Protein AF-U3TZE4-F1 (afdb_monomer)

Sequence (209 aa):
MASAVVGFMRTFGMDEPMGCYDDIEQADAFVLWGSNMAEMHPILWSRLTARRLSNDNVKVAVLSTYRHRSFELADNAIVFTPQSDLAILNFIANYIIQNNKVDKSFLQNHVTLRKGMTDIGYGLRPTNPLQAAAKNPDNGESAPISFDEYAKFVAEYTVEKASAMSGVEQNQLIALAELYADPNVKVVSYWTMGFKPAHARRVGEQPVL

Secondary structure (DSSP, 8-state):
-HHHHHHHHHHTSS-S-SS-TTHHHH-SEEEEES--HHHHSHHHHHHHHHHHHH-TT-EEEEEESS--GGGGG-SEEEE--TTTHHHHHHHHHHHHHHTT---HHHHHHH---EEEP-----S--TTSHHHHT-SSTT---EEE--HHHHHHHHHT--HHHHHHHHT--HHHHHHHHHHHH-TT--EEEEESSTTSTT-----S-----

Nearest PDB structures (foldseek):
  2nya-assembly2_F  TM=1.001E+00  e=5.772E-28  Escherichia coli K-12
  3ml1-assembly1_A  TM=9.953E-01  e=5.395E-26  Cupriavidus necator H16
  1ogy-assembly4_G  TM=9.939E-01  e=1.672E-24  Cereibacter sphaeroides
  2jip-assembly1_A  TM=9.298E-01  e=1.772E-13  Desulfovibrio desulfuricans
  2jiq-assembly1_A  TM=9.319E-01  e=3.932E-13  Desulfovibrio desulfuricans

Mean predicted aligned error: 4.69 Å

pLDDT: mean 92.02, std 14.43, range [28.0, 98.75]

Solvent-accessible surface area (backbone atoms only — not comparable to full-atom values): 11992 Å² total; per-residue (Å²): 115,70,60,54,45,53,49,28,42,73,76,69,69,47,67,78,81,94,71,62,79,73,51,49,81,66,42,36,29,40,38,24,48,39,40,56,34,55,81,78,37,44,70,62,34,50,51,43,49,52,41,42,76,74,32,88,80,36,43,32,36,32,36,27,75,63,93,56,75,47,50,80,70,30,78,44,70,44,58,37,41,86,82,24,61,63,39,45,54,35,20,36,54,26,50,25,57,78,68,70,43,64,60,61,68,57,46,72,75,74,55,86,52,65,48,64,63,54,47,31,44,68,88,56,60,71,87,37,69,64,29,60,69,26,84,32,56,80,46,82,56,66,44,80,49,55,70,68,58,50,52,58,61,26,56,71,29,36,63,67,54,26,19,70,62,15,70,37,59,54,68,61,53,49,58,55,32,47,51,76,35,39,92,87,47,42,68,45,78,41,67,52,65,60,78,25,81,88,53,73,78,86,62,76,98,65,84,82,131

Radius of gyration: 17.89 Å; Cα contacts (8 Å, |Δi|>4): 298; chains: 1; bounding box: 38×40×48 Å

Foldseek 3Di:
DVVQQVVCCVFPVDDDDPDDLVLLLVFQEEAEQADPCVPPVVVSVVSNLVNCVVDVSRAYAYEHCDDDPSQVSHPQYHRWDQQLVVLLVLQLVLVLVVVVLDPPVCCVPPDWDKDFDAQQFQPDDCPDPRQVPGPNHPGGDIDTDDPVVSNVLSNVSHLVNSCVRIVTDSVSSVVVSVLVRDPVGGYDYDYDCSPDDVDPHHDDDDDDD

Structure (mmCIF, N/CA/C/O backbone):
data_AF-U3TZE4-F1
#
_entry.id   AF-U3TZE4-F1
#
loop_
_atom_site.group_PDB
_atom_site.id
_atom_site.type_symbol
_atom_site.label_atom_id
_atom_site.label_alt_id
_atom_site.label_comp_id
_atom_site.label_asym_id
_atom_site.label_entity_id
_atom_site.label_seq_id
_atom_site.pdbx_PDB_ins_code
_atom_site.Cartn_x
_atom_site.Cartn_y
_atom_site.Cartn_z
_atom_site.occupancy
_atom_site.B_iso_or_equiv
_atom_site.auth_seq_id
_atom_site.auth_comp_id
_atom_site.auth_asym_id
_atom_site.auth_atom_id
_atom_site.pdbx_PDB_model_num
ATOM 1 N N . MET A 1 1 ? 17.085 -7.052 2.386 1.00 49.59 1 MET A N 1
ATOM 2 C CA . MET A 1 1 ? 16.903 -5.685 2.933 1.00 49.59 1 MET A CA 1
ATOM 3 C C . MET A 1 1 ? 17.166 -4.581 1.911 1.00 49.59 1 MET A C 1
ATOM 5 O O . MET A 1 1 ? 16.403 -3.627 1.922 1.00 49.59 1 MET A O 1
ATOM 9 N N . ALA A 1 2 ? 18.136 -4.737 0.999 1.00 61.09 2 ALA A N 1
ATOM 10 C CA . ALA A 1 2 ? 18.570 -3.710 0.040 1.00 61.09 2 ALA A CA 1
ATOM 11 C C . ALA A 1 2 ? 17.460 -2.921 -0.695 1.00 61.09 2 ALA A C 1
ATOM 13 O O . ALA A 1 2 ? 17.560 -1.706 -0.805 1.00 61.09 2 ALA A O 1
ATOM 14 N N . SER A 1 3 ? 16.372 -3.553 -1.153 1.00 73.19 3 SER A N 1
ATOM 15 C CA . SER A 1 3 ? 15.329 -2.831 -1.906 1.00 73.19 3 SER A CA 1
ATOM 16 C C . SER A 1 3 ? 14.500 -1.853 -1.065 1.00 73.19 3 SER A C 1
ATOM 18 O O . SER A 1 3 ? 14.007 -0.864 -1.597 1.00 73.19 3 SER A O 1
ATOM 20 N N . ALA A 1 4 ? 14.340 -2.107 0.238 1.00 81.25 4 ALA A N 1
ATOM 21 C CA . ALA A 1 4 ? 13.625 -1.185 1.119 1.00 81.25 4 ALA A CA 1
ATOM 22 C C . ALA A 1 4 ? 14.463 0.056 1.421 1.00 81.25 4 ALA A C 1
ATOM 24 O O . ALA A 1 4 ? 13.928 1.156 1.380 1.00 81.25 4 ALA A O 1
ATOM 25 N N . VAL A 1 5 ? 15.772 -0.134 1.613 1.00 85.75 5 VAL A N 1
ATOM 26 C CA . VAL A 1 5 ? 16.746 0.956 1.760 1.00 85.75 5 VAL A CA 1
ATOM 27 C C . VAL A 1 5 ? 16.686 1.883 0.548 1.00 85.75 5 VAL A C 1
ATOM 29 O O . VAL A 1 5 ? 16.567 3.091 0.693 1.00 85.75 5 VAL A O 1
ATOM 32 N N . VAL A 1 6 ? 16.659 1.327 -0.671 1.00 89.75 6 VAL A N 1
ATOM 33 C CA . VAL A 1 6 ? 16.501 2.131 -1.898 1.00 89.75 6 VAL A CA 1
ATOM 34 C C . VAL A 1 6 ? 15.179 2.910 -1.905 1.00 89.75 6 VAL A C 1
ATOM 36 O O . VAL A 1 6 ? 15.155 4.051 -2.359 1.00 89.75 6 VAL A O 1
ATOM 39 N N . GLY A 1 7 ? 14.090 2.331 -1.390 1.00 90.88 7 GLY A N 1
ATOM 40 C CA . GLY A 1 7 ? 12.822 3.042 -1.207 1.00 90.88 7 GLY A CA 1
ATOM 41 C C . GLY A 1 7 ? 12.959 4.248 -0.274 1.00 90.88 7 GLY A C 1
ATOM 42 O O . GLY A 1 7 ? 12.614 5.359 -0.666 1.00 90.88 7 GLY A O 1
ATOM 43 N N . PHE A 1 8 ? 13.540 4.048 0.911 1.00 93.25 8 PHE A N 1
ATOM 44 C CA . PHE A 1 8 ? 13.807 5.115 1.877 1.00 93.25 8 PHE A CA 1
ATOM 45 C C . PHE A 1 8 ? 14.707 6.215 1.302 1.00 93.25 8 PHE A C 1
ATOM 47 O O . PHE A 1 8 ? 14.351 7.391 1.347 1.00 93.25 8 PHE A O 1
ATOM 54 N N . MET A 1 9 ? 15.813 5.848 0.652 1.00 93.62 9 MET A N 1
ATOM 55 C CA . MET A 1 9 ? 16.722 6.814 0.030 1.00 93.62 9 MET A CA 1
ATOM 56 C C . MET A 1 9 ? 16.054 7.625 -1.087 1.00 93.62 9 MET A C 1
ATOM 58 O O . MET A 1 9 ? 16.334 8.812 -1.227 1.00 93.62 9 MET A O 1
ATOM 62 N N . ARG A 1 10 ? 15.155 7.020 -1.875 1.00 93.06 10 ARG A N 1
ATOM 63 C CA . ARG A 1 10 ? 14.431 7.723 -2.949 1.00 93.06 10 ARG A CA 1
ATOM 64 C C . ARG A 1 10 ? 13.356 8.670 -2.423 1.00 93.06 10 ARG A C 1
ATOM 66 O O . ARG A 1 10 ? 13.131 9.703 -3.047 1.00 93.06 10 ARG A O 1
ATOM 73 N N . THR A 1 11 ? 12.672 8.304 -1.341 1.00 94.69 11 THR A N 1
ATOM 74 C CA . THR A 1 11 ? 11.537 9.078 -0.815 1.00 94.69 11 THR A CA 1
ATOM 75 C C . THR A 1 11 ? 11.964 10.112 0.226 1.00 94.69 11 THR A C 1
ATOM 77 O O . THR A 1 11 ? 11.455 11.227 0.204 1.00 94.69 11 THR A O 1
ATOM 80 N N . PHE A 1 12 ? 12.901 9.767 1.110 1.00 95.94 12 PHE A N 1
ATOM 81 C CA . PHE A 1 12 ? 13.275 10.576 2.277 1.00 95.94 12 PHE A CA 1
ATOM 82 C C . PHE A 1 12 ? 14.761 10.952 2.324 1.00 95.94 12 PHE A C 1
ATOM 84 O O . PHE A 1 12 ? 15.141 11.833 3.088 1.00 95.94 12 PHE A O 1
ATOM 91 N N . GLY A 1 13 ? 15.616 10.302 1.527 1.00 95.94 13 GLY A N 1
ATOM 92 C CA . GLY A 1 13 ? 17.063 10.559 1.532 1.00 95.94 13 GLY A CA 1
ATOM 93 C C . GLY A 1 13 ? 17.804 10.030 2.767 1.00 95.94 13 GLY A C 1
ATOM 94 O O . GLY A 1 13 ? 18.999 10.282 2.904 1.00 95.94 13 GLY A O 1
ATOM 95 N N . MET A 1 14 ? 17.120 9.291 3.641 1.00 95.69 14 MET A N 1
ATOM 96 C CA . MET A 1 14 ? 17.660 8.661 4.846 1.00 95.69 14 MET A CA 1
ATOM 97 C C . MET A 1 14 ? 16.976 7.308 5.049 1.00 95.69 14 MET A C 1
ATOM 99 O O . MET A 1 14 ? 15.789 7.191 4.750 1.00 95.69 14 MET A O 1
ATOM 103 N N . ASP A 1 15 ? 17.731 6.302 5.498 1.00 94.06 15 ASP A N 1
ATOM 104 C CA . ASP A 1 15 ? 17.225 4.946 5.747 1.00 94.06 15 ASP A CA 1
ATOM 105 C C . ASP A 1 15 ? 16.455 4.844 7.075 1.00 94.06 15 ASP A C 1
ATOM 107 O O . ASP A 1 15 ? 16.599 5.699 7.946 1.00 94.06 15 ASP A O 1
ATOM 111 N N . GLU A 1 16 ? 15.706 3.748 7.213 1.00 93.38 16 GLU A N 1
ATOM 112 C CA . GLU A 1 16 ? 14.920 3.329 8.381 1.00 93.38 16 GLU A CA 1
ATOM 113 C C . GLU A 1 16 ? 13.573 4.053 8.606 1.00 93.38 16 GLU A C 1
ATOM 115 O O . GLU A 1 16 ? 13.328 5.147 8.091 1.00 93.38 16 GLU A O 1
ATOM 120 N N . PRO A 1 17 ? 12.626 3.414 9.329 1.00 95.75 17 PRO A N 1
ATOM 121 C CA . PRO A 1 17 ? 11.333 4.020 9.639 1.00 95.75 17 PRO A CA 1
ATOM 122 C C . PRO A 1 17 ? 11.461 5.288 10.491 1.00 95.75 17 PRO A C 1
ATOM 124 O O . PRO A 1 17 ? 12.235 5.333 11.440 1.00 95.75 17 PRO A O 1
ATOM 127 N N . MET A 1 18 ? 10.614 6.282 10.211 1.00 96.94 18 MET A N 1
ATOM 128 C CA . MET A 1 18 ? 10.456 7.475 11.054 1.00 96.94 18 MET A CA 1
ATOM 129 C C . MET A 1 18 ? 9.505 7.268 12.248 1.00 96.94 18 MET A C 1
ATOM 131 O O . MET A 1 18 ? 9.492 8.089 13.160 1.00 96.94 18 MET A O 1
ATOM 135 N N . GLY A 1 19 ? 8.682 6.213 12.216 1.00 97.56 19 GLY A N 1
ATOM 136 C CA . GLY A 1 19 ? 7.781 5.820 13.306 1.00 97.56 19 GLY A CA 1
ATOM 137 C C . GLY A 1 19 ? 8.421 4.813 14.263 1.00 97.56 19 GLY A C 1
ATOM 138 O O . GLY A 1 19 ? 9.560 4.383 14.070 1.00 97.56 19 GLY A O 1
ATOM 139 N N . CYS A 1 20 ? 7.680 4.392 15.285 1.00 98.19 20 CYS A N 1
ATOM 140 C CA . CYS A 1 20 ? 8.159 3.415 16.264 1.00 98.19 20 CYS A CA 1
ATOM 141 C C . CYS A 1 20 ? 7.037 2.474 16.722 1.00 98.19 20 CYS A C 1
ATOM 143 O O . CYS A 1 20 ? 5.899 2.542 16.268 1.00 98.19 20 CYS A O 1
ATOM 145 N N . TYR A 1 21 ? 7.345 1.528 17.609 1.00 98.44 21 TYR A N 1
ATOM 146 C CA . TYR A 1 21 ? 6.337 0.551 18.027 1.00 98.44 21 TYR A CA 1
ATOM 147 C C . TYR A 1 21 ? 5.222 1.136 18.898 1.00 98.44 21 TYR A C 1
ATOM 149 O O . TYR A 1 21 ? 4.175 0.506 18.995 1.00 98.44 21 TYR A O 1
ATOM 157 N N . ASP A 1 22 ? 5.407 2.323 19.474 1.00 98.31 22 ASP A N 1
ATOM 158 C CA . ASP A 1 22 ? 4.382 3.023 20.263 1.00 98.31 22 ASP A CA 1
ATOM 159 C C . ASP A 1 22 ? 3.196 3.481 19.396 1.00 98.31 22 ASP A C 1
ATOM 161 O O . ASP A 1 22 ? 2.122 3.802 19.912 1.00 98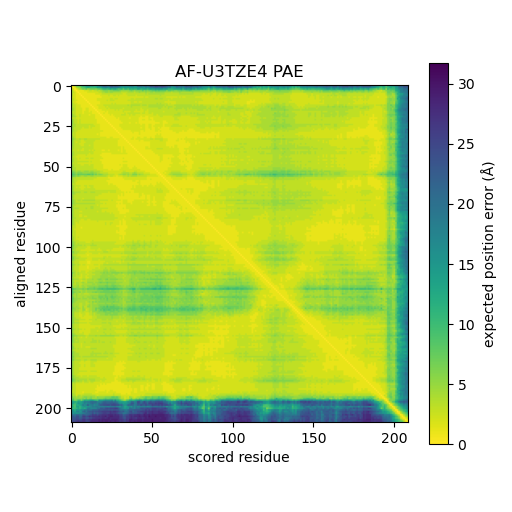.31 22 ASP A O 1
ATOM 165 N N . ASP A 1 23 ? 3.367 3.474 18.070 1.00 98.31 23 ASP A N 1
ATOM 166 C CA . ASP A 1 23 ? 2.290 3.707 17.112 1.00 98.31 23 ASP A CA 1
ATOM 167 C C . ASP A 1 23 ? 1.220 2.602 17.185 1.00 98.31 23 ASP A C 1
ATOM 169 O O . ASP A 1 23 ? 0.054 2.852 16.878 1.00 98.31 23 ASP A O 1
ATOM 173 N N . ILE A 1 24 ? 1.572 1.388 17.642 1.00 98.25 24 ILE A N 1
ATOM 174 C CA . ILE A 1 24 ? 0.630 0.263 17.744 1.00 98.25 24 ILE A CA 1
ATOM 175 C C . ILE A 1 24 ? -0.504 0.590 18.716 1.00 98.25 24 ILE A C 1
ATOM 177 O O . ILE A 1 24 ? -1.667 0.343 18.418 1.00 98.25 24 ILE A O 1
ATOM 181 N N . GLU A 1 25 ? -0.207 1.171 19.873 1.00 97.94 25 GLU A N 1
ATOM 182 C CA . GLU A 1 25 ? -1.234 1.471 20.873 1.00 97.94 25 GLU A CA 1
ATOM 183 C C . GLU A 1 25 ? -2.092 2.692 20.499 1.00 97.94 25 GLU A C 1
ATOM 185 O O . GLU A 1 25 ? -3.166 2.890 21.073 1.00 97.94 25 GLU A O 1
ATOM 190 N N . GLN A 1 26 ? -1.645 3.488 19.524 1.00 97.69 26 GLN A N 1
ATOM 191 C CA . GLN A 1 26 ? -2.275 4.746 19.117 1.00 97.69 26 GLN A CA 1
ATOM 192 C C . GLN A 1 26 ? -3.033 4.664 17.789 1.00 97.69 26 GLN A C 1
ATOM 194 O O . GLN A 1 26 ? -3.795 5.581 17.487 1.00 97.69 26 GLN A O 1
ATOM 199 N N . ALA A 1 27 ? -2.836 3.601 17.008 1.00 98.19 27 ALA A N 1
ATOM 200 C CA . ALA A 1 27 ? -3.468 3.426 15.708 1.00 98.19 27 ALA A CA 1
ATOM 201 C C . ALA A 1 27 ? -4.979 3.165 15.809 1.00 98.19 27 ALA A C 1
ATOM 203 O O . ALA A 1 27 ? -5.464 2.500 16.733 1.00 98.19 27 ALA A O 1
ATOM 204 N N . ASP A 1 28 ? -5.708 3.634 14.801 1.00 98.50 28 ASP A N 1
ATOM 205 C CA . ASP A 1 28 ? -7.132 3.355 14.588 1.00 98.50 28 ASP A CA 1
ATOM 206 C C . ASP A 1 28 ? -7.335 2.350 13.444 1.00 98.50 28 ASP A C 1
ATOM 208 O O . ASP A 1 28 ? -8.351 1.661 13.385 1.00 98.50 28 ASP A O 1
ATOM 212 N N . ALA A 1 29 ? -6.345 2.197 12.562 1.00 98.62 29 ALA A N 1
ATOM 213 C CA . ALA A 1 29 ? -6.353 1.176 11.526 1.00 98.62 29 ALA A CA 1
ATOM 214 C C . ALA A 1 29 ?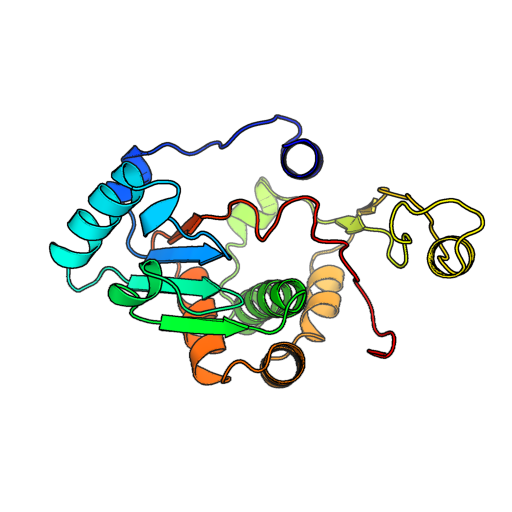 -4.966 0.570 11.292 1.00 98.62 29 ALA A C 1
ATOM 216 O O . ALA A 1 29 ? -3.954 1.272 11.255 1.00 98.62 29 ALA A O 1
ATOM 217 N N . PHE A 1 30 ? -4.937 -0.739 11.058 1.00 98.75 30 PHE A N 1
ATOM 218 C CA . PHE A 1 30 ? -3.748 -1.481 10.656 1.00 98.75 30 PHE A CA 1
ATOM 219 C C . PHE A 1 30 ? -3.933 -2.052 9.258 1.00 98.75 30 PHE A C 1
ATOM 221 O O . PHE A 1 30 ? -4.916 -2.744 9.000 1.00 98.75 30 PHE A O 1
ATOM 228 N N . VAL A 1 31 ? -2.964 -1.818 8.375 1.00 98.75 31 VAL A N 1
ATOM 229 C CA . VAL A 1 31 ? -2.964 -2.367 7.014 1.00 98.75 31 VAL A CA 1
ATOM 230 C C . VAL A 1 31 ? -1.713 -3.211 6.803 1.00 98.75 31 VAL A C 1
ATOM 232 O O . VAL A 1 31 ? -0.600 -2.693 6.707 1.00 98.75 31 VAL A O 1
ATOM 235 N N . LEU A 1 32 ? -1.886 -4.529 6.737 1.00 98.56 32 LEU A N 1
ATOM 236 C CA . LEU A 1 32 ? -0.801 -5.488 6.540 1.00 98.56 32 LEU A CA 1
ATOM 237 C C . LEU A 1 32 ? -0.666 -5.807 5.048 1.00 98.56 32 LEU A C 1
ATOM 239 O O . LEU A 1 32 ? -1.410 -6.620 4.508 1.00 98.56 32 LEU A O 1
ATOM 243 N N . TRP A 1 33 ? 0.325 -5.206 4.395 1.00 97.88 33 TRP A N 1
ATOM 244 C CA . TRP A 1 33 ? 0.696 -5.443 2.999 1.00 97.88 33 TRP A CA 1
ATOM 245 C C . TRP A 1 33 ? 1.624 -6.659 2.867 1.00 97.88 33 TRP A C 1
ATOM 247 O O . TRP A 1 33 ? 2.854 -6.543 2.863 1.00 97.88 33 TRP A O 1
ATOM 257 N N . GLY A 1 34 ? 1.036 -7.857 2.805 1.00 95.19 34 GLY A N 1
ATOM 258 C CA . GLY A 1 34 ? 1.760 -9.125 2.647 1.00 95.19 34 GLY A CA 1
ATOM 259 C C . GLY A 1 34 ? 2.577 -9.544 3.873 1.00 95.19 34 GLY A C 1
ATOM 260 O O . GLY A 1 34 ? 3.468 -10.390 3.770 1.00 95.19 34 GLY A O 1
ATOM 261 N N . SER A 1 35 ? 2.332 -8.930 5.033 1.00 96.44 35 SER A N 1
ATOM 262 C CA . SER A 1 35 ? 3.038 -9.237 6.279 1.00 96.44 35 SER A CA 1
ATOM 263 C C . SER A 1 35 ? 2.299 -10.317 7.063 1.00 96.44 35 SER A C 1
ATOM 265 O O . SER A 1 35 ? 1.246 -10.055 7.634 1.00 96.44 35 SER A O 1
ATOM 267 N N . ASN A 1 36 ? 2.878 -11.513 7.177 1.00 97.69 36 ASN A N 1
ATOM 268 C CA . ASN A 1 36 ? 2.393 -12.533 8.110 1.00 97.69 36 ASN A CA 1
ATOM 269 C C . ASN A 1 36 ? 2.930 -12.262 9.527 1.00 97.69 36 ASN A C 1
ATOM 271 O O . ASN A 1 36 ? 3.830 -12.938 10.023 1.00 97.69 36 ASN A O 1
ATOM 275 N N . MET A 1 37 ? 2.419 -11.207 10.167 1.00 98.19 37 MET A N 1
ATOM 276 C CA . MET A 1 37 ? 2.898 -10.774 11.486 1.00 98.19 37 MET A CA 1
ATOM 277 C C . MET A 1 37 ? 2.661 -11.825 12.573 1.00 98.19 37 MET A C 1
ATOM 279 O O . MET A 1 37 ? 3.480 -11.928 13.482 1.00 98.19 37 MET A O 1
ATOM 283 N N . ALA A 1 38 ? 1.597 -12.625 12.457 1.00 98.12 38 ALA A N 1
ATOM 284 C CA . ALA A 1 38 ? 1.253 -13.645 13.446 1.00 98.12 38 ALA A CA 1
ATOM 285 C C . ALA A 1 38 ? 2.367 -14.684 13.639 1.00 98.12 38 ALA A C 1
ATOM 287 O O . ALA A 1 38 ? 2.571 -15.170 14.749 1.00 98.12 38 ALA A O 1
ATOM 288 N N . GLU A 1 39 ? 3.107 -15.001 12.576 1.00 97.44 39 GLU A N 1
ATOM 289 C CA . GLU A 1 39 ? 4.167 -16.012 12.609 1.00 97.44 39 GLU A CA 1
ATOM 290 C C . GLU A 1 39 ? 5.573 -15.398 12.542 1.00 97.44 39 GLU A C 1
ATOM 292 O O . GLU A 1 39 ? 6.500 -15.940 13.138 1.00 97.44 39 GLU A O 1
ATOM 297 N N . MET A 1 40 ? 5.746 -14.251 11.872 1.00 97.81 40 MET A N 1
ATOM 298 C CA . MET A 1 40 ? 7.072 -13.655 11.641 1.00 97.81 40 MET A CA 1
ATOM 299 C C . MET A 1 40 ? 7.405 -12.485 12.575 1.00 97.81 40 MET A C 1
ATOM 301 O O . MET A 1 40 ? 8.579 -12.163 12.731 1.00 97.81 40 MET A O 1
ATOM 305 N N . HIS A 1 41 ? 6.409 -11.863 13.215 1.00 98.31 41 HIS A N 1
ATOM 306 C CA . HIS A 1 41 ? 6.602 -10.788 14.201 1.00 98.31 41 HIS A CA 1
ATOM 307 C C . HIS A 1 41 ? 5.630 -10.941 15.386 1.00 98.31 41 HIS A C 1
ATOM 309 O O . HIS A 1 41 ? 4.861 -10.019 15.681 1.00 98.31 41 HIS A O 1
ATOM 315 N N . PRO A 1 42 ? 5.640 -12.092 16.085 1.00 98.25 42 PRO A N 1
ATOM 316 C CA . PRO A 1 42 ? 4.561 -12.484 16.993 1.00 98.25 42 PRO A CA 1
ATOM 317 C C . PRO A 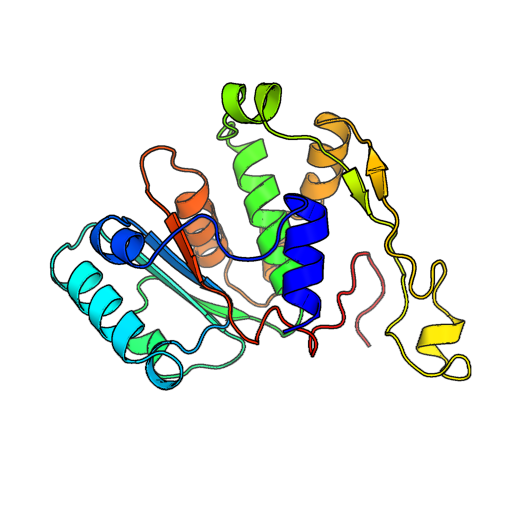1 42 ? 4.337 -11.507 18.155 1.00 98.25 42 PRO A C 1
ATOM 319 O O . PRO A 1 42 ? 3.204 -11.315 18.583 1.00 98.25 42 PRO A O 1
ATOM 322 N N . ILE A 1 43 ? 5.384 -10.836 18.649 1.00 98.50 43 ILE A N 1
ATOM 323 C CA . ILE A 1 43 ? 5.241 -9.854 19.736 1.00 98.50 43 ILE A CA 1
ATOM 324 C C . ILE A 1 43 ? 4.580 -8.557 19.252 1.00 98.50 43 ILE A C 1
ATOM 326 O O . ILE A 1 43 ? 3.737 -8.004 19.956 1.00 98.50 43 ILE A O 1
ATOM 330 N N . LEU A 1 44 ? 4.886 -8.102 18.033 1.00 98.44 44 LEU A N 1
ATOM 331 C CA . LEU A 1 44 ? 4.186 -6.958 17.438 1.00 98.44 44 LEU A CA 1
ATOM 332 C C . LEU A 1 44 ? 2.736 -7.324 17.106 1.00 98.44 44 LEU A C 1
ATOM 334 O O . LEU A 1 44 ? 1.831 -6.536 17.359 1.00 98.44 44 LEU A O 1
ATOM 338 N N . TRP A 1 45 ? 2.504 -8.544 16.612 1.00 98.62 45 TRP A N 1
ATOM 339 C CA . TRP A 1 45 ? 1.155 -9.059 16.388 1.00 98.62 45 TRP A CA 1
ATOM 340 C C . TRP A 1 45 ? 0.339 -9.146 17.678 1.00 98.62 45 TRP A C 1
ATOM 342 O O . TRP A 1 45 ? -0.833 -8.788 17.677 1.00 98.62 45 TRP A O 1
ATOM 352 N N . SER A 1 46 ? 0.951 -9.566 18.788 1.00 98.50 46 SER A N 1
ATOM 353 C CA . SER A 1 46 ? 0.305 -9.599 20.104 1.00 98.50 46 SER A CA 1
ATOM 354 C C . SER A 1 46 ? -0.140 -8.203 20.555 1.00 98.50 46 SER A C 1
ATOM 356 O O . SER A 1 46 ? -1.292 -8.024 20.946 1.00 98.50 46 SER A O 1
ATOM 358 N N . ARG A 1 47 ? 0.722 -7.184 20.408 1.00 98.62 47 ARG A N 1
ATOM 359 C CA . ARG A 1 47 ? 0.374 -5.780 20.710 1.00 98.62 47 ARG A CA 1
ATOM 360 C C . ARG A 1 47 ? -0.757 -5.261 19.819 1.00 98.62 47 ARG A C 1
ATOM 362 O O . ARG A 1 47 ? -1.720 -4.688 20.321 1.00 98.62 47 ARG A O 1
ATOM 369 N N . LEU A 1 48 ? -0.685 -5.530 18.513 1.00 98.38 48 LEU A N 1
ATOM 370 C CA . LEU A 1 48 ? -1.741 -5.184 17.555 1.00 98.38 48 LEU A CA 1
ATOM 371 C C . LEU A 1 48 ? -3.066 -5.864 17.924 1.00 98.38 48 LEU A C 1
ATOM 373 O O . LEU A 1 48 ? -4.110 -5.217 17.946 1.00 98.38 48 LEU A O 1
ATOM 377 N N . THR A 1 49 ? -3.019 -7.149 18.280 1.00 98.50 49 THR A N 1
ATOM 378 C CA . THR A 1 49 ? -4.184 -7.919 18.734 1.00 98.50 49 THR A CA 1
ATOM 379 C C . THR A 1 49 ? -4.787 -7.303 19.992 1.00 98.50 49 THR A C 1
ATOM 381 O O . THR A 1 49 ? -5.996 -7.094 20.045 1.00 98.50 49 THR A O 1
ATOM 384 N N . ALA A 1 50 ? -3.961 -6.933 20.975 1.00 98.44 50 ALA A N 1
ATOM 385 C CA . ALA A 1 50 ? -4.424 -6.256 22.181 1.00 98.44 50 ALA A CA 1
ATOM 386 C C . ALA A 1 50 ? -5.108 -4.918 21.859 1.00 98.44 50 ALA A C 1
ATOM 388 O O . ALA A 1 50 ? -6.195 -4.651 22.374 1.00 98.44 50 ALA A O 1
ATOM 389 N N . ARG A 1 51 ? -4.533 -4.101 20.965 1.00 98.19 51 ARG A N 1
ATOM 390 C CA . ARG A 1 51 ? -5.151 -2.844 20.510 1.00 98.19 51 ARG A CA 1
ATOM 391 C C . ARG A 1 51 ? -6.493 -3.088 19.818 1.00 98.19 51 ARG A C 1
ATOM 393 O O . ARG A 1 51 ? -7.468 -2.423 20.152 1.00 98.19 51 ARG A O 1
ATOM 400 N N . ARG A 1 52 ? -6.560 -4.045 18.888 1.00 98.12 52 ARG A N 1
ATOM 401 C CA . ARG A 1 52 ? -7.787 -4.355 18.141 1.00 98.12 52 ARG A CA 1
ATOM 402 C C . ARG A 1 52 ? -8.894 -4.910 19.039 1.00 98.12 52 ARG A C 1
ATOM 404 O O . ARG A 1 52 ? -10.047 -4.537 18.862 1.00 98.12 52 ARG A O 1
ATOM 411 N N . LEU A 1 53 ? -8.570 -5.795 19.980 1.00 98.00 53 LEU A N 1
ATOM 412 C CA . LEU A 1 53 ? -9.567 -6.437 20.847 1.00 98.00 53 LEU A CA 1
ATOM 413 C C . LEU A 1 53 ? -10.007 -5.566 22.033 1.00 98.00 53 LEU A C 1
ATOM 415 O O . LEU A 1 53 ? -11.047 -5.835 22.622 1.00 98.00 53 LEU A O 1
ATOM 419 N N . SER A 1 54 ? -9.238 -4.533 22.393 1.00 97.19 54 SER A N 1
ATOM 420 C CA . SER A 1 54 ? -9.608 -3.582 23.454 1.00 97.19 54 SER A CA 1
ATOM 421 C C . SER A 1 54 ? -10.411 -2.376 22.956 1.00 97.19 54 SER A C 1
ATOM 423 O O . SER A 1 54 ? -10.883 -1.587 23.774 1.00 97.19 54 SER A O 1
ATOM 425 N N . ASN A 1 55 ? -10.572 -2.214 21.639 1.00 96.50 55 ASN A N 1
ATOM 426 C CA . ASN A 1 55 ? -11.301 -1.099 21.044 1.00 96.50 55 ASN A CA 1
ATOM 427 C C . ASN A 1 55 ? -11.982 -1.511 19.727 1.00 96.50 55 ASN A C 1
ATOM 429 O O . ASN A 1 55 ? -11.318 -1.695 18.707 1.00 96.50 55 ASN A O 1
ATOM 433 N N . ASP A 1 56 ? -13.315 -1.582 19.732 1.00 94.25 56 ASP A N 1
ATOM 434 C CA . ASP A 1 56 ? -14.131 -1.993 18.576 1.00 94.25 56 ASP A CA 1
ATOM 435 C C . ASP A 1 56 ? -14.053 -1.040 17.371 1.00 94.25 56 ASP A C 1
ATOM 437 O O . ASP A 1 56 ? -14.398 -1.420 16.246 1.00 94.25 56 ASP A O 1
ATOM 441 N N . ASN A 1 57 ? -13.577 0.191 17.586 1.00 95.88 57 ASN A N 1
ATOM 442 C CA . ASN A 1 57 ? -13.381 1.171 16.518 1.00 95.88 57 ASN A CA 1
ATOM 443 C C . ASN A 1 57 ? -12.101 0.922 15.711 1.00 95.88 57 ASN A C 1
ATOM 445 O O . ASN A 1 57 ? -11.964 1.462 14.617 1.00 95.88 57 ASN A O 1
ATOM 449 N N . VAL A 1 58 ? -11.172 0.109 16.224 1.00 98.31 58 VAL A N 1
ATOM 450 C CA . VAL A 1 58 ? -9.930 -0.212 15.519 1.00 98.31 58 VAL A CA 1
ATOM 451 C C . VAL A 1 58 ? -10.217 -1.202 14.395 1.00 98.31 58 VAL A C 1
ATOM 453 O O . VAL A 1 58 ? -10.915 -2.192 14.610 1.00 98.31 58 VAL A O 1
ATOM 456 N N . LYS A 1 59 ? -9.657 -0.971 13.204 1.00 98.44 59 LYS A N 1
ATOM 457 C CA . LYS A 1 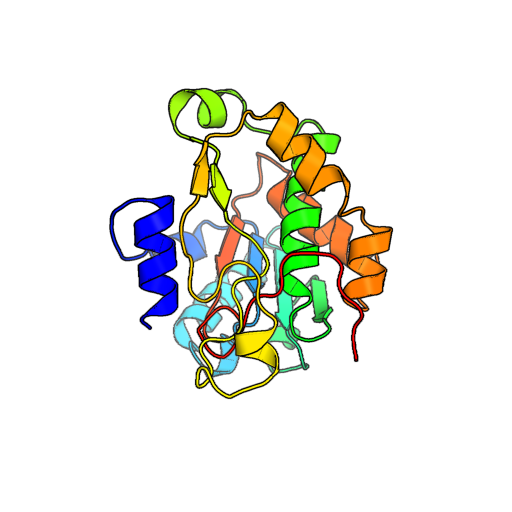59 ? -9.802 -1.868 12.044 1.00 98.44 59 LYS A CA 1
ATOM 458 C C . LYS A 1 59 ? -8.494 -2.544 11.655 1.00 98.44 59 LYS A C 1
ATOM 460 O O . LYS A 1 59 ? -7.430 -1.934 11.699 1.00 98.44 59 LYS A O 1
ATOM 465 N N . VAL A 1 60 ? -8.571 -3.801 11.227 1.00 98.69 60 VAL A N 1
ATOM 466 C CA . VAL A 1 60 ? -7.426 -4.572 10.724 1.00 98.69 60 VAL A CA 1
ATOM 467 C C . VAL A 1 60 ? -7.713 -5.057 9.305 1.00 98.69 60 VAL A C 1
ATOM 469 O O . VAL A 1 60 ? -8.565 -5.915 9.084 1.00 98.69 60 VAL A O 1
ATOM 472 N N . ALA A 1 61 ? -6.975 -4.531 8.331 1.00 98.62 61 ALA A N 1
ATOM 473 C CA . ALA A 1 61 ? -6.963 -5.017 6.958 1.00 98.62 61 ALA A CA 1
ATOM 474 C C . ALA A 1 61 ? -5.714 -5.874 6.717 1.00 98.62 61 ALA A C 1
ATOM 476 O O . ALA A 1 61 ? -4.586 -5.433 6.947 1.00 98.62 61 ALA A O 1
ATOM 477 N N . VAL A 1 62 ? -5.907 -7.102 6.234 1.00 98.69 62 VAL A N 1
ATOM 478 C CA . VAL A 1 62 ? -4.813 -8.032 5.924 1.00 98.69 62 VAL A CA 1
ATOM 479 C C . VAL A 1 62 ? -4.863 -8.377 4.450 1.00 98.69 62 VAL A C 1
ATOM 481 O O . VAL A 1 62 ? -5.817 -8.995 3.984 1.00 98.69 62 VAL A O 1
ATOM 484 N N . LEU A 1 63 ? -3.814 -7.984 3.731 1.00 98.44 63 LEU A N 1
ATOM 485 C CA . LEU A 1 63 ? -3.609 -8.301 2.329 1.00 98.44 63 LEU A CA 1
ATOM 486 C C . LEU A 1 63 ? -2.529 -9.372 2.218 1.00 98.44 63 LEU A C 1
ATOM 488 O O . LEU A 1 63 ? -1.435 -9.215 2.760 1.00 98.44 63 LEU A O 1
ATOM 492 N N . SER A 1 64 ? -2.802 -10.448 1.488 1.00 97.88 64 SER A N 1
ATOM 493 C CA . SER A 1 64 ? -1.807 -11.486 1.206 1.00 97.88 64 SER A CA 1
ATOM 494 C C . SER A 1 64 ? -2.107 -12.216 -0.099 1.00 97.88 64 SER A C 1
ATOM 496 O O . SER A 1 64 ? -3.199 -12.101 -0.642 1.00 97.88 64 SER A O 1
ATOM 498 N N . THR A 1 65 ? -1.158 -12.995 -0.609 1.00 97.00 65 THR A N 1
ATOM 499 C CA . THR A 1 65 ? -1.373 -13.855 -1.788 1.00 97.00 65 THR A CA 1
ATOM 500 C C . THR A 1 65 ? -1.930 -15.234 -1.418 1.00 97.00 65 THR A C 1
ATOM 502 O O . THR A 1 65 ? -2.320 -16.005 -2.289 1.00 97.00 65 THR A O 1
ATOM 505 N N . TYR A 1 66 ? -1.992 -15.554 -0.122 1.00 97.12 66 TYR A N 1
ATOM 506 C CA . TYR A 1 66 ? -2.601 -16.764 0.431 1.00 97.12 66 TYR A CA 1
ATOM 507 C C . TYR A 1 66 ? -3.100 -16.496 1.857 1.00 97.12 66 TYR A C 1
ATOM 509 O O . TYR A 1 66 ? -2.629 -15.581 2.532 1.00 97.12 66 TYR A O 1
ATOM 517 N N . ARG A 1 67 ? -4.050 -17.298 2.348 1.00 98.00 67 ARG A N 1
ATOM 518 C CA . ARG A 1 67 ? -4.5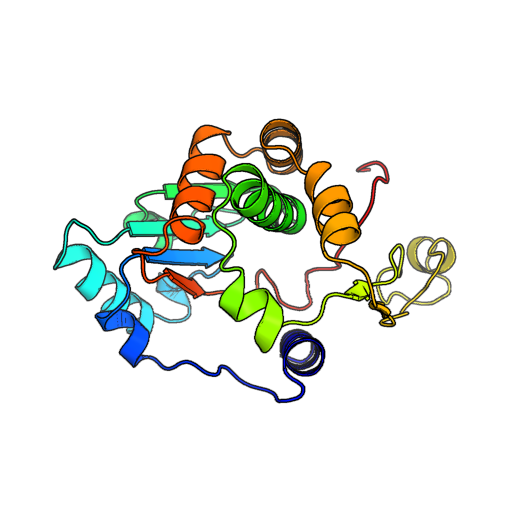36 -17.178 3.732 1.00 98.00 67 ARG A CA 1
ATOM 519 C C . ARG A 1 67 ? -3.526 -17.765 4.723 1.00 98.00 67 ARG A C 1
ATOM 521 O O . ARG A 1 67 ? -3.016 -18.860 4.512 1.00 98.00 67 ARG A O 1
ATOM 528 N N . HIS A 1 68 ? -3.282 -17.051 5.817 1.00 98.31 68 HIS A N 1
ATOM 529 C CA . HIS A 1 68 ? -2.424 -17.455 6.942 1.00 98.31 68 HIS A CA 1
ATOM 530 C C . HIS A 1 68 ? -2.990 -16.911 8.264 1.00 98.31 68 HIS A C 1
ATOM 532 O O . HIS A 1 68 ? -4.011 -16.225 8.258 1.00 98.31 68 HIS A O 1
ATOM 538 N N . ARG A 1 69 ? -2.333 -17.180 9.400 1.00 98.31 69 ARG A N 1
ATOM 539 C CA . ARG A 1 69 ? -2.875 -16.894 10.747 1.00 98.31 69 ARG A CA 1
ATOM 540 C C . ARG A 1 69 ? -3.267 -15.435 10.992 1.00 98.31 69 ARG A C 1
ATOM 542 O O . ARG A 1 69 ? -4.224 -15.178 11.709 1.00 98.31 69 ARG A O 1
ATOM 549 N N . SER A 1 70 ? -2.603 -14.465 10.359 1.00 98.31 70 SER A N 1
ATOM 550 C CA . SER A 1 70 ? -3.007 -13.052 10.482 1.00 98.31 70 SER A CA 1
ATOM 551 C C . SER A 1 70 ? -4.428 -12.765 9.973 1.00 98.31 70 SER A C 1
ATOM 553 O O . SER A 1 70 ? -5.017 -11.777 10.397 1.00 98.31 70 SER A O 1
ATOM 555 N N . PHE A 1 71 ? -5.008 -13.614 9.115 1.00 98.38 71 PHE A N 1
ATOM 556 C CA . PHE A 1 71 ? -6.394 -13.459 8.658 1.00 98.38 71 PHE A CA 1
ATOM 557 C C . PHE A 1 71 ? -7.425 -13.680 9.771 1.00 98.38 71 PHE A C 1
ATOM 559 O O . PHE A 1 71 ? -8.552 -13.222 9.626 1.00 98.38 71 PHE A O 1
ATOM 566 N N . GLU A 1 72 ? -7.064 -14.353 10.868 1.00 97.75 72 GLU A N 1
ATOM 567 C CA . GLU A 1 72 ? -7.991 -14.652 11.970 1.00 97.75 72 GLU A CA 1
ATOM 568 C C . GLU A 1 72 ? -8.459 -13.392 12.719 1.00 97.75 72 GLU A C 1
ATOM 570 O O . GLU A 1 72 ? -9.530 -13.407 13.317 1.00 97.75 72 GLU A O 1
ATOM 575 N N . LEU A 1 73 ? -7.693 -12.296 12.657 1.00 97.94 73 LEU A N 1
ATOM 576 C CA . LEU A 1 73 ? -8.036 -11.005 13.272 1.00 97.94 73 LEU A CA 1
ATOM 577 C C . LEU A 1 73 ? -8.544 -9.967 12.250 1.00 97.94 73 LEU A C 1
ATOM 579 O O . LEU A 1 73 ? -8.895 -8.852 12.623 1.00 97.94 73 LEU A O 1
ATOM 583 N N . ALA A 1 74 ? -8.530 -10.283 10.953 1.00 97.75 74 ALA A N 1
ATOM 584 C CA . ALA A 1 74 ? -8.786 -9.301 9.905 1.00 97.75 74 ALA A CA 1
ATOM 585 C C . ALA A 1 74 ? -10.277 -8.932 9.814 1.00 97.75 74 ALA A C 1
ATOM 587 O O . ALA A 1 74 ? -11.115 -9.790 9.551 1.00 97.75 74 ALA A O 1
ATOM 588 N N .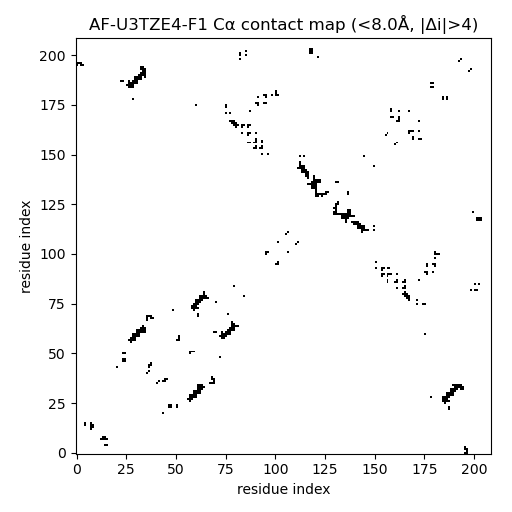 ASP A 1 75 ? -10.591 -7.640 9.930 1.00 98.25 75 ASP A N 1
ATOM 589 C CA . ASP A 1 75 ? -11.903 -7.082 9.582 1.00 98.25 75 ASP A CA 1
ATOM 590 C C . ASP A 1 75 ? -12.095 -7.037 8.056 1.00 98.25 75 ASP A C 1
ATOM 592 O O . ASP A 1 75 ? -13.190 -7.274 7.551 1.00 98.25 75 ASP A O 1
ATOM 596 N N . ASN A 1 76 ? -11.017 -6.757 7.312 1.00 98.06 76 ASN A N 1
ATOM 597 C CA . ASN A 1 76 ? -10.986 -6.815 5.851 1.00 98.06 76 ASN A CA 1
ATOM 598 C C . ASN A 1 76 ? -9.865 -7.758 5.386 1.00 98.06 76 ASN A C 1
ATOM 600 O O . ASN A 1 76 ? -8.685 -7.404 5.382 1.00 98.06 76 ASN A O 1
ATOM 604 N N . ALA A 1 77 ? -10.242 -8.984 5.023 1.00 98.12 77 ALA A N 1
ATOM 605 C CA . ALA A 1 77 ? -9.333 -10.042 4.594 1.00 98.12 77 ALA A CA 1
ATOM 606 C C . ALA A 1 77 ? -9.263 -10.120 3.063 1.00 98.12 77 ALA A C 1
ATOM 608 O O . ALA A 1 77 ? -10.206 -10.576 2.414 1.00 98.12 77 ALA A O 1
ATOM 609 N N . ILE A 1 78 ? -8.125 -9.730 2.492 1.00 98.31 78 ILE A N 1
ATOM 610 C CA . ILE A 1 78 ? -7.916 -9.619 1.048 1.00 98.31 78 ILE A CA 1
ATOM 611 C C . ILE A 1 78 ? -6.881 -10.651 0.601 1.00 98.31 78 ILE A C 1
ATOM 613 O O . ILE A 1 78 ? -5.728 -10.636 1.040 1.00 98.31 78 ILE A O 1
ATOM 617 N N . VAL A 1 79 ? -7.295 -11.533 -0.309 1.00 98.19 79 VAL A N 1
ATOM 618 C CA . VAL A 1 79 ? -6.376 -12.383 -1.071 1.00 98.19 79 VAL A CA 1
ATOM 619 C C . VAL A 1 79 ? -6.237 -11.786 -2.464 1.00 98.19 79 VAL A C 1
ATOM 621 O O . VAL A 1 79 ? -7.241 -11.654 -3.155 1.00 98.19 79 VAL A O 1
ATOM 624 N N . PHE A 1 80 ? -5.024 -11.402 -2.861 1.00 97.50 80 PHE A N 1
ATOM 625 C CA . PHE A 1 80 ? -4.773 -10.732 -4.139 1.00 97.50 80 PHE A CA 1
ATOM 626 C C . PHE A 1 80 ? -3.795 -11.515 -5.022 1.00 97.50 80 PHE A C 1
ATOM 628 O O . PHE A 1 80 ? -2.949 -12.272 -4.540 1.00 97.50 80 PHE A O 1
ATOM 635 N N . THR A 1 81 ? -3.909 -11.314 -6.332 1.00 96.38 81 THR A N 1
ATOM 636 C CA . THR A 1 81 ? -3.025 -11.915 -7.336 1.00 96.38 81 THR A CA 1
ATOM 637 C C . THR A 1 81 ? -1.595 -11.385 -7.170 1.00 96.38 81 THR A C 1
ATOM 639 O O . THR A 1 81 ? -1.409 -10.175 -7.055 1.00 96.38 81 THR A O 1
ATOM 642 N N . PRO A 1 82 ? -0.546 -12.231 -7.164 1.00 95.00 82 PRO A N 1
ATOM 643 C CA . PRO A 1 82 ? 0.831 -11.753 -7.041 1.00 95.00 82 PRO A CA 1
ATOM 644 C C . PRO A 1 82 ? 1.138 -10.597 -8.004 1.00 95.00 82 PRO A C 1
ATOM 646 O O . PRO A 1 82 ? 0.736 -10.637 -9.163 1.00 95.00 82 PRO A O 1
ATOM 649 N N . GLN A 1 83 ? 1.861 -9.580 -7.524 1.00 91.56 83 GLN A N 1
ATOM 650 C CA . GLN A 1 83 ? 2.227 -8.366 -8.273 1.00 91.56 83 GLN A CA 1
ATOM 651 C C . GLN A 1 83 ? 1.099 -7.348 -8.526 1.00 91.56 83 GLN A C 1
ATOM 653 O O . GLN A 1 83 ? 1.372 -6.245 -9.005 1.00 91.56 83 GLN A O 1
ATOM 658 N N . SER A 1 84 ? -0.155 -7.660 -8.185 1.00 95.44 84 SER A N 1
ATOM 659 C CA . SER A 1 84 ? -1.274 -6.726 -8.363 1.00 95.44 84 SER A CA 1
ATOM 660 C C . SER A 1 84 ? -1.378 -5.666 -7.261 1.00 95.44 84 SER A C 1
ATOM 662 O O . SER A 1 84 ? -2.223 -4.776 -7.347 1.00 95.44 84 SER A O 1
ATOM 664 N N . ASP A 1 85 ? -0.551 -5.741 -6.219 1.00 95.50 85 ASP A N 1
ATOM 665 C CA . ASP A 1 85 ? -0.466 -4.739 -5.151 1.00 95.50 85 ASP A CA 1
ATOM 666 C C . ASP A 1 85 ? -0.142 -3.336 -5.691 1.00 95.50 85 ASP A C 1
ATOM 668 O O . ASP A 1 85 ? -0.691 -2.352 -5.202 1.00 95.50 85 ASP A O 1
ATOM 672 N N . LEU A 1 86 ? 0.652 -3.241 -6.762 1.00 94.31 86 LEU A N 1
ATOM 673 C CA . LEU A 1 86 ? 0.922 -1.999 -7.493 1.00 94.31 86 LEU A CA 1
ATOM 674 C C . LEU A 1 86 ? -0.366 -1.336 -7.997 1.00 94.31 86 LEU A C 1
ATOM 676 O O . LEU A 1 86 ? -0.511 -0.117 -7.901 1.00 94.31 86 LEU A O 1
ATOM 680 N N . ALA A 1 87 ? -1.310 -2.130 -8.511 1.00 95.81 87 ALA A N 1
ATOM 681 C CA . ALA A 1 87 ? -2.593 -1.619 -8.980 1.00 95.81 87 ALA A CA 1
ATOM 682 C C . ALA A 1 87 ? -3.464 -1.147 -7.808 1.00 95.81 87 ALA A C 1
ATOM 684 O O . ALA A 1 87 ? -4.082 -0.090 -7.906 1.00 95.81 87 ALA A O 1
ATOM 685 N N . ILE A 1 88 ? -3.460 -1.880 -6.688 1.00 98.00 88 ILE A N 1
ATOM 686 C CA . ILE A 1 88 ? -4.205 -1.505 -5.476 1.00 98.00 88 ILE A CA 1
ATOM 687 C C . ILE A 1 88 ? -3.645 -0.204 -4.879 1.00 98.00 88 ILE A C 1
ATOM 689 O O . ILE A 1 88 ? -4.414 0.699 -4.563 1.00 98.00 88 ILE A O 1
ATOM 693 N N . LEU A 1 89 ? -2.320 -0.061 -4.772 1.00 98.31 89 LEU A N 1
ATOM 694 C CA . LEU A 1 89 ? -1.674 1.159 -4.270 1.00 98.31 89 LEU A CA 1
ATOM 695 C C . LEU A 1 89 ? -2.015 2.386 -5.129 1.00 98.31 89 LEU A C 1
ATOM 697 O O . LEU A 1 89 ? -2.368 3.435 -4.590 1.00 98.31 89 LEU A O 1
ATOM 701 N N . ASN A 1 90 ? -1.947 2.254 -6.459 1.00 98.12 90 ASN A N 1
ATOM 702 C CA . ASN A 1 90 ? -2.321 3.343 -7.365 1.00 98.12 90 ASN A CA 1
ATOM 703 C C . ASN A 1 90 ? -3.820 3.659 -7.295 1.00 98.12 90 ASN A C 1
ATOM 705 O O . ASN A 1 90 ? -4.194 4.828 -7.351 1.00 98.12 90 ASN A O 1
ATOM 709 N N . PHE A 1 91 ? -4.671 2.645 -7.120 1.00 98.44 91 PHE A N 1
ATOM 710 C CA . PHE A 1 91 ? -6.098 2.850 -6.897 1.00 98.44 91 PHE A CA 1
ATOM 711 C C . PHE A 1 91 ? -6.377 3.618 -5.600 1.00 98.44 91 PHE A C 1
ATOM 713 O O . PHE A 1 91 ? -7.166 4.556 -5.628 1.00 98.44 91 PHE A O 1
ATOM 720 N N . ILE A 1 92 ? -5.710 3.299 -4.485 1.00 98.62 92 ILE A N 1
ATOM 721 C CA . ILE A 1 92 ? -5.874 4.048 -3.226 1.00 98.62 92 ILE A CA 1
ATOM 722 C C . ILE A 1 92 ? -5.487 5.521 -3.428 1.00 98.62 92 ILE A C 1
ATOM 724 O O . ILE A 1 92 ? -6.221 6.415 -3.008 1.00 98.62 92 ILE A O 1
ATOM 728 N N . ALA A 1 93 ? -4.379 5.795 -4.126 1.00 98.38 93 ALA A N 1
ATOM 729 C CA . ALA A 1 93 ? -3.978 7.165 -4.451 1.00 98.38 93 ALA A CA 1
ATOM 730 C C . ALA A 1 93 ? -5.022 7.885 -5.325 1.00 98.38 93 ALA A C 1
ATOM 732 O O . ALA A 1 93 ? -5.395 9.021 -5.032 1.00 98.38 93 ALA A O 1
ATOM 733 N N . ASN A 1 94 ? -5.538 7.214 -6.360 1.00 98.38 94 ASN A N 1
ATOM 734 C CA . ASN A 1 94 ? -6.622 7.735 -7.191 1.00 98.38 94 ASN A CA 1
ATOM 735 C C . ASN A 1 94 ? -7.874 8.032 -6.354 1.00 98.38 94 ASN A C 1
ATOM 737 O O . ASN A 1 94 ? -8.440 9.117 -6.452 1.00 98.38 94 ASN A O 1
ATOM 741 N N . TYR A 1 95 ? -8.265 7.113 -5.471 1.00 98.50 95 TYR A N 1
ATOM 742 C CA . TYR A 1 95 ? -9.417 7.261 -4.589 1.00 98.50 95 TYR A CA 1
ATOM 743 C C . TYR A 1 95 ? -9.296 8.498 -3.691 1.00 98.50 95 TYR A C 1
ATOM 745 O O . TYR A 1 95 ? -10.238 9.286 -3.609 1.00 98.50 95 TYR A O 1
ATOM 753 N N . ILE A 1 96 ? -8.135 8.724 -3.069 1.00 98.50 96 ILE A N 1
ATOM 754 C CA . ILE A 1 96 ? -7.887 9.909 -2.229 1.00 98.50 96 ILE A CA 1
ATOM 755 C C . ILE A 1 96 ? -8.065 11.204 -3.039 1.00 98.50 96 ILE A C 1
ATOM 757 O O . ILE A 1 96 ? -8.675 12.161 -2.552 1.00 98.50 96 ILE A O 1
ATOM 761 N N . ILE A 1 97 ? -7.573 11.234 -4.282 1.00 97.94 97 ILE A N 1
ATOM 762 C CA . ILE A 1 97 ? -7.688 12.400 -5.169 1.00 97.94 97 ILE A CA 1
ATOM 763 C C . ILE A 1 97 ? -9.145 12.626 -5.590 1.00 97.94 97 ILE A C 1
ATOM 765 O O . ILE A 1 97 ? -9.656 13.732 -5.417 1.00 97.94 97 ILE A O 1
ATOM 769 N N . GLN A 1 98 ? -9.831 11.592 -6.085 1.00 97.56 98 GLN A N 1
ATOM 770 C CA . GLN A 1 98 ? -11.218 11.689 -6.562 1.00 97.56 98 GLN A CA 1
ATOM 771 C C . GLN A 1 98 ? -12.193 12.110 -5.456 1.00 97.56 98 GLN A C 1
ATOM 773 O O . GLN A 1 98 ? -13.156 12.828 -5.713 1.00 97.56 98 GLN A O 1
ATOM 778 N N . ASN A 1 99 ? -11.919 11.722 -4.209 1.00 97.56 99 ASN A N 1
ATOM 779 C CA . ASN A 1 99 ? -12.759 12.055 -3.059 1.00 97.56 99 ASN A CA 1
ATOM 780 C C . ASN A 1 99 ? -12.361 13.369 -2.361 1.00 97.56 99 ASN A C 1
ATOM 782 O O . ASN A 1 99 ? -12.877 13.669 -1.284 1.00 97.56 99 ASN A O 1
ATOM 786 N N . ASN A 1 100 ? -11.465 14.171 -2.953 1.00 97.12 100 ASN A N 1
ATOM 787 C CA . ASN A 1 100 ? -10.973 15.431 -2.381 1.00 97.12 100 ASN A CA 1
ATOM 788 C C . ASN A 1 100 ? -10.392 15.277 -0.959 1.00 97.12 100 ASN A C 1
ATOM 790 O O . ASN A 1 100 ? -10.530 16.172 -0.125 1.00 97.12 100 ASN A O 1
ATOM 794 N N . LYS A 1 101 ? -9.734 14.146 -0.680 1.00 97.69 101 LYS A N 1
ATOM 795 C CA . LYS A 1 101 ? -9.151 13.810 0.632 1.00 97.69 101 LYS A CA 1
ATOM 796 C C . LYS A 1 101 ? -7.651 14.093 0.734 1.00 97.69 101 LYS A C 1
ATOM 798 O O . LYS A 1 101 ? -7.000 13.696 1.691 1.00 97.69 101 LYS A O 1
ATOM 803 N N . VAL A 1 102 ? -7.093 14.792 -0.248 1.00 97.44 102 VAL A N 1
ATOM 804 C CA . VAL A 1 102 ? -5.690 15.215 -0.238 1.00 97.44 102 VAL A CA 1
ATOM 805 C C . VAL A 1 102 ? -5.486 16.307 0.813 1.00 97.44 102 VAL A C 1
ATOM 807 O O . VAL A 1 102 ? -6.122 17.361 0.737 1.00 97.44 102 VAL A O 1
ATOM 810 N N . ASP A 1 103 ? -4.546 16.105 1.740 1.00 97.56 103 ASP A N 1
ATOM 811 C CA . ASP A 1 103 ? -4.040 17.189 2.585 1.00 97.56 103 ASP A CA 1
ATOM 812 C C . ASP A 1 103 ? -3.195 18.148 1.736 1.00 97.56 103 ASP A C 1
ATOM 814 O O . ASP A 1 103 ? -2.011 17.930 1.464 1.00 97.56 103 ASP A O 1
ATOM 818 N N . LYS A 1 104 ? -3.841 19.224 1.284 1.00 95.94 104 LYS A N 1
ATOM 819 C CA . LYS A 1 104 ? -3.228 20.229 0.411 1.00 95.94 104 LYS A CA 1
ATOM 820 C C . LYS A 1 104 ? -2.090 20.981 1.101 1.00 95.94 104 LYS A C 1
ATOM 822 O O . LYS A 1 104 ? -1.127 21.336 0.429 1.00 95.94 104 LYS A O 1
ATOM 827 N N . SER A 1 105 ? -2.191 21.214 2.413 1.00 97.62 105 SER A N 1
ATOM 828 C CA . SER A 1 105 ? -1.171 21.949 3.167 1.00 97.62 105 SER A CA 1
ATOM 829 C C . SER A 1 105 ? 0.108 21.125 3.268 1.00 97.62 105 SER A C 1
ATOM 831 O O . SER A 1 105 ? 1.194 21.613 2.953 1.00 97.62 105 SER A O 1
ATOM 833 N N . PHE A 1 106 ? -0.022 19.847 3.629 1.00 98.06 106 PHE A N 1
ATOM 834 C CA . PHE A 1 106 ? 1.120 18.944 3.700 1.00 98.06 106 PHE A CA 1
ATOM 835 C C . PHE A 1 106 ? 1.754 18.721 2.321 1.00 98.06 106 PHE A C 1
ATOM 837 O O . PHE A 1 106 ? 2.972 18.831 2.175 1.00 98.06 106 PHE A O 1
ATOM 844 N N . LEU A 1 107 ? 0.931 18.480 1.293 1.00 96.69 107 LEU A N 1
ATOM 845 C CA . LEU A 1 107 ? 1.398 18.299 -0.083 1.00 96.69 107 LEU A CA 1
ATOM 846 C C . LEU A 1 107 ? 2.201 19.513 -0.577 1.00 96.69 107 LEU A C 1
ATOM 848 O O . LEU A 1 107 ? 3.264 19.339 -1.163 1.00 96.69 107 LEU A O 1
ATOM 852 N N . GLN A 1 108 ? 1.717 20.733 -0.326 1.00 97.00 108 GLN A N 1
ATOM 853 C CA . GLN A 1 108 ? 2.373 21.959 -0.785 1.00 97.00 108 GLN A CA 1
ATOM 854 C C . GLN A 1 108 ? 3.697 22.235 -0.058 1.00 97.00 108 GLN A C 1
ATOM 856 O O . GLN A 1 108 ? 4.638 22.731 -0.675 1.00 97.00 108 GLN A O 1
ATOM 861 N N . ASN A 1 109 ? 3.771 21.935 1.241 1.00 98.00 109 ASN A N 1
ATOM 862 C CA . ASN A 1 109 ? 4.902 22.339 2.078 1.00 98.00 109 ASN A CA 1
ATOM 863 C C . ASN A 1 109 ? 5.982 21.258 2.232 1.00 98.00 109 ASN A C 1
ATOM 865 O O . ASN A 1 109 ? 7.124 21.587 2.558 1.00 98.00 109 ASN A O 1
ATOM 869 N N . HIS A 1 110 ? 5.642 19.980 2.036 1.00 98.06 110 HIS A N 1
ATOM 870 C CA . HIS A 1 110 ? 6.498 18.863 2.459 1.00 98.06 110 HIS A CA 1
ATOM 871 C C . HIS A 1 110 ? 6.668 17.751 1.418 1.00 98.06 110 HIS A C 1
ATOM 873 O O . HIS A 1 110 ? 7.393 16.791 1.678 1.00 98.06 110 HIS A O 1
ATOM 879 N N . VAL A 1 111 ? 6.042 17.853 0.241 1.00 97.94 111 VAL A N 1
ATOM 880 C CA . VAL A 1 111 ? 6.067 16.787 -0.769 1.00 97.94 111 VAL A CA 1
ATOM 881 C C . VAL A 1 111 ? 6.519 17.325 -2.124 1.00 97.94 111 VAL A C 1
ATOM 883 O O . VAL A 1 111 ? 6.127 18.401 -2.562 1.00 97.94 111 VAL A O 1
ATOM 886 N N . THR A 1 112 ? 7.330 16.534 -2.825 1.00 96.56 112 THR A N 1
ATOM 887 C CA . THR A 1 112 ? 7.633 16.736 -4.247 1.00 96.56 112 THR A CA 1
ATOM 888 C C . THR A 1 112 ? 7.199 15.505 -5.034 1.00 96.56 112 THR A C 1
ATOM 890 O O . THR A 1 112 ? 7.240 14.386 -4.524 1.00 96.56 112 THR A O 1
ATOM 893 N N . LEU A 1 113 ? 6.758 15.701 -6.278 1.00 97.38 113 LEU A N 1
ATOM 894 C CA . LEU A 1 113 ? 6.248 14.626 -7.126 1.00 97.38 113 LEU A CA 1
ATOM 895 C C . LEU A 1 113 ? 7.221 14.353 -8.268 1.00 97.38 113 LEU A C 1
ATOM 897 O O . LEU A 1 113 ? 7.713 15.269 -8.930 1.00 97.38 113 LEU A O 1
ATOM 901 N N . ARG A 1 114 ? 7.504 13.070 -8.502 1.00 96.69 114 ARG A N 1
ATOM 902 C CA . ARG A 1 114 ? 8.387 12.615 -9.579 1.00 96.69 114 ARG A CA 1
ATOM 903 C C . ARG A 1 114 ? 7.797 11.397 -10.275 1.00 96.69 114 ARG A C 1
ATOM 905 O O . ARG A 1 114 ? 7.224 10.523 -9.629 1.00 96.69 114 ARG A O 1
ATOM 912 N N . LYS A 1 115 ? 7.992 11.309 -11.588 1.00 94.88 115 LYS A N 1
ATOM 913 C CA . LYS A 1 115 ? 7.650 10.149 -12.412 1.00 94.88 115 LYS A CA 1
ATOM 914 C C . LYS A 1 115 ? 8.906 9.338 -12.690 1.00 94.88 115 LYS A C 1
ATOM 916 O O . LYS A 1 115 ? 9.863 9.858 -13.260 1.00 94.88 115 LYS A O 1
ATOM 921 N N . GLY A 1 116 ? 8.914 8.084 -12.248 1.00 93.00 116 GLY A N 1
ATOM 922 C CA . GLY A 1 116 ? 10.000 7.147 -12.533 1.00 93.00 116 GLY A CA 1
ATOM 923 C C . GLY A 1 116 ? 9.962 6.640 -13.973 1.00 93.00 116 GLY A C 1
ATOM 924 O O . GLY A 1 116 ? 8.892 6.582 -14.584 1.00 93.00 116 GLY A O 1
ATOM 925 N N . MET A 1 117 ? 11.124 6.246 -14.494 1.00 91.69 117 MET A N 1
ATOM 926 C CA . MET A 1 117 ? 11.191 5.495 -15.747 1.00 91.69 117 MET A CA 1
ATOM 927 C C . MET A 1 117 ? 10.458 4.153 -15.609 1.00 91.69 117 MET A C 1
ATOM 929 O O . MET A 1 117 ? 10.448 3.531 -14.546 1.00 91.69 117 MET A O 1
ATOM 933 N N . THR A 1 118 ? 9.810 3.728 -16.691 1.00 91.50 118 THR A N 1
ATOM 934 C CA . THR A 1 118 ? 9.079 2.454 -16.775 1.00 91.50 118 THR A CA 1
ATOM 935 C C . THR A 1 118 ? 9.791 1.514 -17.740 1.00 91.50 118 THR A C 1
ATOM 937 O O . THR A 1 118 ? 10.700 1.940 -18.454 1.00 91.50 118 THR A O 1
ATOM 940 N N . ASP A 1 119 ? 9.383 0.244 -17.762 1.00 90.19 119 ASP A N 1
ATOM 941 C CA . ASP A 1 119 ? 9.984 -0.777 -18.629 1.00 90.19 119 ASP A CA 1
ATOM 942 C C . ASP A 1 119 ? 11.499 -0.947 -18.390 1.00 90.19 119 ASP A C 1
ATOM 944 O O . ASP A 1 119 ? 12.335 -0.759 -19.275 1.00 90.19 119 ASP A O 1
ATOM 948 N N . ILE A 1 120 ? 11.839 -1.247 -17.130 1.00 92.00 120 ILE A N 1
ATOM 949 C CA . ILE A 1 120 ? 13.217 -1.263 -16.614 1.00 92.00 120 ILE A CA 1
ATOM 950 C C . ILE A 1 120 ? 13.869 -2.653 -16.597 1.00 92.00 120 ILE A C 1
ATOM 952 O O . ILE A 1 120 ? 14.937 -2.835 -16.017 1.00 92.00 120 ILE A O 1
ATOM 956 N N . GLY A 1 121 ? 13.228 -3.651 -17.201 1.00 89.81 121 GLY A N 1
ATOM 957 C CA . GLY A 1 121 ? 13.695 -5.035 -17.153 1.00 89.81 121 GLY A CA 1
ATOM 958 C C . GLY A 1 121 ? 13.517 -5.687 -15.779 1.00 89.81 121 GLY A C 1
ATOM 959 O O . GLY A 1 121 ? 12.675 -5.281 -14.977 1.00 89.81 121 GLY A O 1
ATOM 960 N N . TYR A 1 122 ? 14.288 -6.749 -15.540 1.00 89.38 122 TYR A N 1
ATOM 961 C CA . TYR A 1 122 ? 14.109 -7.658 -14.398 1.00 89.38 122 TYR A CA 1
ATOM 962 C C . TYR A 1 122 ? 15.417 -7.939 -13.638 1.00 89.38 122 TYR A C 1
ATOM 964 O O . TYR A 1 122 ? 15.455 -8.842 -12.803 1.00 89.38 122 TYR A O 1
ATOM 972 N N . GLY A 1 123 ? 16.498 -7.210 -13.940 1.00 88.00 123 GLY A N 1
ATOM 973 C CA . GLY A 1 123 ? 17.826 -7.458 -13.367 1.00 88.00 123 GLY A CA 1
ATOM 974 C C . GLY A 1 123 ? 18.400 -8.827 -13.753 1.00 88.00 123 GLY A C 1
ATOM 975 O O . GLY A 1 123 ? 19.187 -9.418 -13.011 1.00 88.00 123 GLY A O 1
ATOM 976 N N . LEU A 1 124 ? 17.957 -9.374 -14.889 1.00 91.19 124 LEU A N 1
ATOM 977 C CA . LEU A 1 124 ? 18.446 -10.644 -15.420 1.00 91.19 124 LEU A CA 1
ATOM 978 C C . LEU A 1 124 ? 19.741 -10.421 -16.210 1.00 91.19 124 LEU A C 1
ATOM 980 O O . LEU A 1 124 ? 20.153 -9.295 -16.482 1.00 91.19 124 LEU A O 1
ATOM 984 N N . ARG A 1 125 ? 20.394 -11.515 -16.617 1.00 92.44 125 ARG A N 1
ATOM 985 C CA . ARG A 1 125 ? 21.554 -11.429 -17.517 1.00 92.44 125 ARG A CA 1
ATOM 986 C C . ARG A 1 125 ? 21.173 -10.646 -18.787 1.00 92.44 125 ARG A C 1
ATOM 988 O O . ARG A 1 125 ? 20.081 -10.883 -19.297 1.00 92.44 125 ARG A O 1
ATOM 995 N N . PRO A 1 126 ? 22.069 -9.824 -19.365 1.00 92.19 126 PRO A N 1
ATOM 996 C CA . PRO A 1 126 ? 21.762 -9.046 -20.573 1.00 92.19 126 PRO A CA 1
ATOM 997 C C . PRO A 1 126 ? 21.331 -9.889 -21.781 1.00 92.19 126 PRO A C 1
ATOM 999 O O . PRO A 1 126 ? 20.601 -9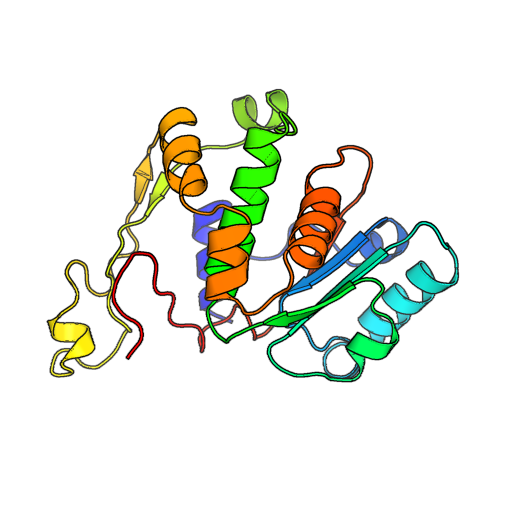.419 -22.642 1.00 92.19 126 PRO A O 1
ATOM 1002 N N . THR A 1 127 ? 21.762 -11.152 -21.842 1.00 94.19 127 THR A N 1
ATOM 1003 C CA . THR A 1 127 ? 21.362 -12.106 -22.887 1.00 94.19 127 THR A CA 1
ATOM 1004 C C . THR A 1 127 ? 19.959 -12.682 -22.689 1.00 94.19 127 THR A C 1
ATOM 1006 O O . THR A 1 127 ? 19.455 -13.373 -23.571 1.00 94.19 127 THR A O 1
ATOM 1009 N N . ASN A 1 128 ? 19.325 -12.452 -21.536 1.00 94.94 128 ASN A N 1
ATOM 1010 C CA . ASN A 1 128 ? 17.965 -12.903 -21.289 1.00 94.94 128 ASN A CA 1
ATOM 1011 C C . ASN A 1 128 ? 16.978 -12.073 -22.135 1.00 94.94 128 ASN A C 1
ATOM 1013 O O . ASN A 1 128 ? 17.059 -10.843 -22.096 1.00 94.94 128 ASN A O 1
ATOM 1017 N N . PRO A 1 129 ? 16.009 -12.704 -22.828 1.00 93.94 129 PRO A N 1
ATOM 1018 C CA . PRO A 1 129 ? 15.052 -11.989 -23.673 1.00 93.94 129 PRO A CA 1
ATOM 1019 C C . PRO A 1 129 ? 14.289 -10.870 -22.956 1.00 93.94 129 PRO A C 1
ATOM 1021 O O . PRO A 1 129 ? 14.055 -9.824 -23.548 1.00 93.94 129 PRO A O 1
ATOM 1024 N N . LEU A 1 130 ? 13.943 -11.051 -21.677 1.00 89.94 130 LEU A N 1
ATOM 1025 C CA . LEU A 1 130 ? 13.207 -10.048 -20.901 1.00 89.94 130 LEU A CA 1
ATOM 1026 C C . LEU A 1 130 ? 14.059 -8.819 -20.572 1.00 89.94 130 LEU A C 1
ATOM 1028 O O . LEU A 1 130 ? 13.530 -7.715 -20.500 1.00 89.94 130 LEU A O 1
ATOM 1032 N N . GLN A 1 131 ? 15.368 -9.001 -20.374 1.00 90.75 131 GLN A N 1
ATOM 1033 C CA . GLN A 1 131 ? 16.284 -7.883 -20.145 1.00 90.75 131 GLN A CA 1
ATOM 1034 C C . GLN A 1 131 ? 16.600 -7.167 -21.460 1.00 90.75 131 GLN A C 1
ATOM 1036 O O . GLN A 1 131 ? 16.628 -5.944 -21.499 1.00 90.75 131 GLN A O 1
ATOM 1041 N N . ALA A 1 132 ? 16.792 -7.925 -22.543 1.00 90.31 132 ALA A N 1
ATOM 1042 C CA . ALA A 1 132 ? 17.062 -7.374 -23.866 1.00 90.31 132 ALA A CA 1
ATOM 1043 C C . ALA A 1 132 ? 15.860 -6.612 -24.457 1.00 90.31 132 ALA A C 1
ATOM 1045 O O . ALA A 1 132 ? 16.050 -5.690 -25.245 1.00 90.31 132 ALA A O 1
ATOM 1046 N N . ALA A 1 133 ? 14.633 -6.991 -24.085 1.00 93.00 133 ALA A N 1
ATOM 1047 C CA . ALA A 1 133 ? 13.408 -6.331 -24.534 1.00 93.00 133 ALA A CA 1
ATOM 1048 C C . ALA A 1 133 ? 13.075 -5.040 -23.765 1.00 93.00 133 ALA A C 1
ATOM 1050 O O . ALA A 1 133 ? 12.235 -4.270 -24.231 1.00 93.00 133 ALA A O 1
ATOM 1051 N N . ALA A 1 134 ? 13.695 -4.804 -22.606 1.00 91.00 134 ALA A N 1
ATOM 1052 C CA . ALA A 1 134 ? 13.413 -3.636 -21.782 1.00 91.00 134 ALA A CA 1
ATOM 1053 C C . ALA A 1 134 ? 13.906 -2.348 -22.452 1.00 91.00 134 ALA A C 1
ATOM 1055 O O . ALA A 1 134 ? 15.047 -2.275 -22.910 1.00 91.00 134 ALA A O 1
ATOM 1056 N N . LYS A 1 135 ? 13.077 -1.299 -22.465 1.00 93.00 135 LYS A N 1
ATOM 1057 C CA . LYS A 1 135 ? 13.472 0.010 -23.014 1.00 93.00 135 LYS A CA 1
ATOM 1058 C C . LYS A 1 135 ? 14.471 0.760 -22.136 1.00 93.00 135 LYS A C 1
ATOM 1060 O O . LYS A 1 135 ? 15.305 1.486 -22.666 1.00 93.00 135 LYS A O 1
ATOM 1065 N N . ASN A 1 136 ? 14.379 0.609 -20.815 1.00 90.88 136 ASN A N 1
ATOM 1066 C CA . ASN A 1 136 ? 15.174 1.363 -19.842 1.00 90.88 136 ASN A CA 1
ATOM 1067 C C . ASN A 1 136 ? 15.837 0.434 -18.803 1.00 90.88 136 ASN A C 1
ATOM 1069 O O . ASN A 1 136 ? 15.633 0.637 -17.603 1.00 90.88 136 ASN A O 1
ATOM 1073 N N . PRO A 1 137 ? 16.587 -0.604 -19.225 1.00 89.44 137 PRO A N 1
ATOM 1074 C CA . PRO A 1 137 ? 17.072 -1.660 -18.338 1.00 89.44 137 PRO A CA 1
ATOM 1075 C C . PRO A 1 137 ? 17.853 -1.087 -17.152 1.00 89.44 137 PRO A C 1
ATOM 1077 O O . PRO A 1 137 ? 18.769 -0.286 -17.330 1.00 89.44 137 PRO A O 1
ATOM 1080 N N . ASP A 1 138 ? 17.459 -1.493 -15.945 1.00 86.69 138 ASP A N 1
ATOM 1081 C CA . ASP A 1 138 ? 18.075 -1.123 -14.667 1.00 86.69 138 ASP A CA 1
ATOM 1082 C C . ASP A 1 138 ? 18.098 0.398 -14.381 1.00 86.69 138 ASP A C 1
ATOM 1084 O O . ASP A 1 138 ? 18.803 0.866 -13.483 1.00 86.69 138 ASP A O 1
ATOM 1088 N N . ASN A 1 139 ? 17.292 1.188 -15.106 1.00 87.81 139 ASN A N 1
ATOM 1089 C CA . ASN A 1 139 ? 17.244 2.637 -14.952 1.00 87.81 139 ASN A CA 1
ATOM 1090 C C . ASN A 1 139 ? 16.298 3.055 -13.811 1.00 87.81 139 ASN A C 1
ATOM 1092 O O . ASN A 1 139 ? 15.073 2.985 -13.914 1.00 87.81 139 ASN A O 1
ATOM 1096 N N . GLY A 1 140 ? 16.886 3.539 -12.716 1.00 85.19 140 GLY A N 1
ATOM 1097 C CA . GLY A 1 140 ? 16.162 4.049 -11.554 1.00 85.19 140 GLY A CA 1
ATOM 1098 C C . GLY A 1 140 ? 15.800 5.538 -11.606 1.00 85.19 140 GLY A C 1
ATOM 1099 O O . GLY A 1 140 ? 15.251 6.035 -10.618 1.00 85.19 140 GLY A O 1
ATOM 1100 N N . GLU A 1 141 ? 16.113 6.259 -12.681 1.00 91.25 141 GLU A N 1
ATOM 1101 C CA . GLU A 1 141 ? 15.917 7.706 -12.782 1.00 91.25 141 GLU A CA 1
ATOM 1102 C C . GLU A 1 141 ? 14.440 8.121 -12.729 1.00 91.25 141 GLU A C 1
ATOM 1104 O O . GLU A 1 141 ? 13.506 7.341 -12.940 1.00 91.25 141 GLU A O 1
ATOM 1109 N N . SER A 1 142 ? 14.222 9.393 -12.396 1.00 94.75 142 SER A N 1
ATOM 1110 C CA . SER A 1 142 ? 12.892 9.993 -12.357 1.00 94.75 142 SER A CA 1
ATOM 1111 C C . SER A 1 142 ? 12.942 11.473 -12.710 1.00 94.75 142 SER A C 1
ATOM 1113 O O . SER A 1 142 ? 13.911 12.167 -12.393 1.00 94.75 142 SER A O 1
ATOM 1115 N N . ALA A 1 143 ? 11.873 11.977 -13.312 1.00 95.69 143 ALA A N 1
ATOM 1116 C CA . ALA A 1 143 ? 11.708 13.389 -13.644 1.00 95.69 143 ALA A CA 1
ATOM 1117 C C . ALA A 1 143 ? 10.665 14.039 -12.719 1.00 95.69 143 ALA A C 1
ATOM 1119 O O . ALA A 1 143 ? 9.707 13.362 -12.344 1.00 95.69 143 ALA A O 1
ATOM 1120 N N . PRO A 1 144 ? 10.823 15.314 -12.323 1.00 97.12 144 PRO A N 1
ATOM 1121 C CA . PRO A 1 144 ? 9.766 16.056 -11.635 1.00 97.12 144 PRO A CA 1
ATOM 1122 C C . PRO A 1 144 ? 8.483 16.107 -12.471 1.00 97.12 144 PRO A C 1
ATOM 1124 O O . PRO A 1 144 ? 8.557 16.217 -13.693 1.00 97.12 144 PRO A O 1
ATOM 1127 N N . ILE A 1 145 ? 7.327 16.040 -11.814 1.00 97.69 145 ILE A N 1
ATOM 1128 C CA . ILE A 1 145 ? 6.009 16.209 -12.442 1.00 97.69 145 ILE A CA 1
ATOM 1129 C C . ILE A 1 145 ? 5.115 17.101 -11.583 1.00 97.69 145 ILE A C 1
ATOM 1131 O O . ILE A 1 145 ? 5.320 17.234 -10.376 1.00 97.69 145 ILE A O 1
ATOM 1135 N N . SER A 1 146 ? 4.103 17.696 -12.204 1.00 97.50 146 SER A N 1
ATOM 1136 C CA . SER A 1 146 ? 3.039 18.416 -11.505 1.00 97.50 146 SER A CA 1
ATOM 1137 C C . SER A 1 146 ? 2.057 17.465 -10.809 1.00 97.50 146 SER A C 1
ATOM 1139 O O . SER A 1 146 ? 1.959 16.276 -11.131 1.00 97.50 146 SER A O 1
ATOM 1141 N N . PHE A 1 147 ? 1.280 18.005 -9.865 1.00 97.12 147 PHE A N 1
ATOM 1142 C CA . PHE A 1 147 ? 0.190 17.261 -9.231 1.00 97.12 147 PHE A CA 1
ATOM 1143 C C . PHE A 1 147 ? -0.875 16.823 -10.242 1.00 97.12 147 PHE A C 1
ATOM 1145 O O . PHE A 1 147 ? -1.339 15.690 -10.171 1.00 97.12 147 PHE A O 1
ATOM 1152 N N . ASP A 1 148 ? -1.200 17.661 -11.228 1.00 96.94 148 ASP A N 1
ATOM 1153 C CA . ASP A 1 148 ? -2.181 17.321 -12.264 1.00 96.94 148 ASP A CA 1
ATOM 1154 C C . ASP A 1 148 ? -1.714 16.152 -13.139 1.00 96.94 148 ASP A C 1
ATOM 1156 O O . ASP A 1 148 ? -2.509 15.291 -13.518 1.00 96.94 148 ASP A O 1
ATOM 1160 N N . GLU A 1 149 ? -0.419 16.084 -13.455 1.00 97.00 149 GLU A N 1
ATOM 1161 C CA . GLU A 1 149 ? 0.163 14.942 -14.165 1.00 97.00 149 GLU A CA 1
ATOM 1162 C C . GLU A 1 149 ? 0.144 13.669 -13.316 1.00 97.00 149 GLU A C 1
ATOM 1164 O O . GLU A 1 149 ? -0.141 12.592 -13.843 1.00 97.00 149 GLU A O 1
ATOM 1169 N N . TYR A 1 150 ? 0.407 13.782 -12.011 1.00 97.25 150 TYR A N 1
ATOM 1170 C CA . TYR A 1 150 ? 0.295 12.655 -11.085 1.00 97.25 150 TYR A CA 1
ATOM 1171 C C . TYR A 1 150 ? -1.151 12.160 -10.979 1.00 97.25 150 TYR A C 1
ATOM 1173 O O . TYR A 1 150 ? -1.398 10.963 -11.119 1.00 97.25 150 TYR A O 1
ATOM 1181 N N . ALA A 1 151 ? -2.110 13.075 -10.820 1.00 97.25 151 ALA A N 1
ATOM 1182 C CA . ALA A 1 151 ? -3.534 12.773 -10.767 1.00 97.25 151 ALA A CA 1
ATOM 1183 C C . ALA A 1 151 ? -4.005 12.070 -12.046 1.00 97.25 151 ALA A C 1
ATOM 1185 O O . ALA A 1 151 ? -4.679 11.047 -11.969 1.00 97.25 151 ALA A O 1
ATOM 1186 N N . LYS A 1 152 ? -3.587 12.555 -13.224 1.00 97.19 152 LYS A N 1
ATOM 1187 C CA . LYS A 1 152 ? -3.867 11.897 -14.512 1.00 97.19 152 LYS A CA 1
ATOM 1188 C C . LYS A 1 152 ? -3.265 10.497 -14.597 1.00 97.19 152 LYS A C 1
ATOM 1190 O O . LYS A 1 152 ? -3.917 9.600 -15.116 1.00 97.19 152 LYS A O 1
ATOM 1195 N N . PHE A 1 153 ? -2.048 10.303 -14.089 1.00 96.25 153 PHE A N 1
ATOM 1196 C CA . PHE A 1 153 ? -1.399 8.993 -14.087 1.00 96.25 153 PHE A CA 1
ATOM 1197 C C . PHE A 1 153 ? -2.158 7.977 -13.225 1.00 96.25 153 PHE A C 1
ATOM 1199 O O . PHE A 1 153 ? -2.413 6.862 -13.672 1.00 96.25 153 PHE A O 1
ATOM 1206 N N . VAL A 1 154 ? -2.542 8.347 -11.998 1.00 97.06 154 VAL A N 1
ATOM 1207 C CA . VAL A 1 154 ? -3.273 7.421 -11.117 1.00 97.06 154 VAL A CA 1
ATOM 1208 C C . VAL A 1 154 ? -4.743 7.264 -11.509 1.00 97.06 154 VAL A C 1
ATOM 1210 O O . VAL A 1 154 ? -5.325 6.228 -11.202 1.00 97.06 154 VAL A O 1
ATOM 1213 N N . ALA A 1 155 ? -5.329 8.214 -12.247 1.00 96.62 155 ALA A N 1
ATOM 1214 C CA . ALA A 1 155 ? -6.710 8.132 -12.734 1.00 96.62 155 ALA A CA 1
ATOM 1215 C C . ALA A 1 155 ? -6.984 6.891 -13.601 1.00 96.62 155 ALA A C 1
ATOM 1217 O O . ALA A 1 155 ? -8.117 6.418 -13.645 1.00 96.62 155 ALA A O 1
ATOM 1218 N N . GLU A 1 156 ? -5.955 6.327 -14.244 1.00 95.75 156 GLU A N 1
ATOM 1219 C CA . GLU A 1 156 ? -6.064 5.071 -14.994 1.00 95.75 156 GLU A CA 1
ATOM 1220 C C . GLU A 1 156 ? -6.395 3.863 -14.104 1.00 95.75 156 GLU A C 1
ATOM 1222 O O . GLU A 1 156 ? -6.932 2.870 -14.592 1.00 95.75 156 GLU A O 1
ATOM 1227 N N . TYR A 1 157 ? -6.076 3.922 -12.810 1.00 96.81 157 TYR A N 1
ATOM 1228 C CA . TYR A 1 157 ? -6.295 2.847 -11.844 1.00 96.81 157 TYR A CA 1
ATOM 1229 C C . TYR A 1 157 ? -7.638 3.053 -11.143 1.00 96.81 157 TYR A C 1
ATOM 1231 O O . TYR A 1 157 ? -7.712 3.473 -9.986 1.00 96.81 157 TYR A O 1
ATOM 1239 N N . THR A 1 158 ? -8.721 2.795 -11.875 1.00 97.88 158 THR A N 1
ATOM 1240 C CA . THR A 1 158 ? -10.080 2.789 -11.320 1.00 97.88 158 THR A CA 1
ATOM 1241 C C . THR A 1 158 ? -10.305 1.569 -10.422 1.00 97.88 158 THR A C 1
ATOM 1243 O O . THR A 1 158 ? -9.509 0.622 -10.432 1.00 97.88 158 THR A O 1
ATOM 1246 N N . VAL A 1 159 ? -11.399 1.564 -9.653 1.00 97.81 159 VAL A N 1
ATOM 1247 C CA . VAL A 1 159 ? -11.751 0.414 -8.803 1.00 97.81 159 VAL A CA 1
ATOM 1248 C C . VAL A 1 159 ? -11.982 -0.846 -9.640 1.00 97.81 159 VAL A C 1
ATOM 1250 O O . VAL A 1 159 ? -11.563 -1.930 -9.244 1.00 97.81 159 VAL A O 1
ATOM 1253 N N . GLU A 1 160 ? -12.557 -0.709 -10.836 1.00 98.00 160 GLU A N 1
ATOM 1254 C CA . GLU A 1 160 ? -12.801 -1.813 -11.764 1.00 98.00 160 GLU A CA 1
ATOM 1255 C C . GLU A 1 160 ? -11.485 -2.376 -12.302 1.00 98.00 160 GLU A C 1
ATOM 1257 O O . GLU A 1 160 ? -11.296 -3.591 -12.294 1.00 98.00 160 GLU A O 1
ATOM 1262 N N . LYS A 1 161 ? -10.543 -1.511 -12.717 1.00 96.88 161 LYS A N 1
ATOM 1263 C CA . LYS A 1 161 ? -9.221 -1.952 -13.196 1.00 96.88 161 LYS A CA 1
ATOM 1264 C C . LYS A 1 161 ? -8.437 -2.633 -12.076 1.00 96.88 161 LYS A C 1
ATOM 1266 O O . LYS A 1 161 ? -7.879 -3.707 -12.289 1.00 96.88 161 LYS A O 1
ATOM 1271 N N . ALA A 1 162 ? -8.418 -2.045 -10.880 1.00 97.19 162 ALA A N 1
ATOM 1272 C CA . ALA A 1 162 ? -7.732 -2.624 -9.730 1.00 97.19 162 ALA A CA 1
ATOM 1273 C C . ALA A 1 162 ? -8.349 -3.964 -9.313 1.00 97.19 162 ALA A C 1
ATOM 1275 O O . ALA A 1 162 ? -7.611 -4.918 -9.069 1.00 97.19 162 ALA A O 1
ATOM 1276 N N . SER A 1 163 ? -9.680 -4.070 -9.300 1.00 97.94 163 SER A N 1
ATOM 1277 C CA . SER A 1 163 ? -10.403 -5.314 -9.024 1.00 97.94 163 SER A CA 1
ATOM 1278 C C . SER A 1 163 ? -10.089 -6.387 -10.066 1.00 97.94 163 SER A C 1
ATOM 1280 O O . SER A 1 163 ? -9.658 -7.478 -9.702 1.00 97.94 163 SER A O 1
ATOM 1282 N N . ALA A 1 164 ? -10.166 -6.054 -11.358 1.00 97.75 164 ALA A N 1
ATOM 1283 C CA . ALA A 1 164 ? -9.865 -6.986 -12.442 1.00 97.75 164 ALA A CA 1
ATOM 1284 C C . ALA A 1 164 ? -8.409 -7.483 -12.418 1.00 97.75 164 ALA A C 1
ATOM 1286 O O . ALA A 1 164 ? -8.160 -8.665 -12.637 1.00 97.75 164 ALA A O 1
ATOM 1287 N N . MET A 1 165 ? -7.442 -6.604 -12.130 1.00 96.31 165 MET A N 1
ATOM 1288 C CA . MET A 1 165 ? -6.022 -6.976 -12.068 1.00 96.31 165 MET A CA 1
ATOM 1289 C C . MET A 1 165 ? -5.665 -7.783 -10.817 1.00 96.31 165 MET A C 1
ATOM 1291 O O . MET A 1 165 ? -4.747 -8.599 -10.857 1.00 96.31 165 MET A O 1
ATOM 1295 N N . SER A 1 166 ? -6.335 -7.520 -9.694 1.00 96.44 166 SER A N 1
ATOM 1296 C CA . SER A 1 166 ? -6.006 -8.148 -8.412 1.00 96.44 166 SER A CA 1
ATOM 1297 C C . SER A 1 166 ? -6.828 -9.387 -8.090 1.00 96.44 166 SER A C 1
ATOM 1299 O O . SER A 1 166 ? -6.372 -10.219 -7.306 1.00 96.44 166 SER A O 1
ATOM 1301 N N . GLY A 1 167 ? -8.004 -9.533 -8.700 1.00 96.81 167 GLY A N 1
ATOM 1302 C CA . GLY A 1 167 ? -8.999 -10.533 -8.316 1.00 96.81 167 GLY A CA 1
ATOM 1303 C C . GLY A 1 167 ? -9.695 -10.214 -6.988 1.00 96.81 167 GLY A C 1
ATOM 1304 O O . GLY A 1 167 ? -10.318 -11.098 -6.410 1.00 96.81 167 GLY A O 1
ATOM 1305 N N . VAL A 1 168 ? -9.564 -8.984 -6.479 1.00 97.25 168 VAL A N 1
ATOM 1306 C CA . VAL A 1 168 ? -10.171 -8.539 -5.217 1.00 97.25 168 VAL A CA 1
ATOM 1307 C C . VAL A 1 168 ? -11.505 -7.861 -5.500 1.00 97.25 168 VAL A C 1
ATOM 1309 O O . VAL A 1 168 ? -11.619 -7.063 -6.432 1.00 97.25 168 VAL A O 1
ATOM 1312 N N . GLU A 1 169 ? -12.506 -8.140 -4.673 1.00 97.88 169 GLU A N 1
ATOM 1313 C CA . GLU A 1 169 ? -13.824 -7.515 -4.769 1.00 97.88 169 GLU A CA 1
ATOM 1314 C C . GLU A 1 169 ? -13.748 -5.991 -4.579 1.00 97.88 169 GLU A C 1
ATOM 1316 O O . GLU A 1 169 ? -13.022 -5.472 -3.723 1.00 97.88 169 GLU A O 1
ATOM 1321 N N . GLN A 1 170 ? -14.532 -5.251 -5.366 1.00 98.12 170 GLN A N 1
ATOM 1322 C CA . GLN A 1 170 ? -14.485 -3.783 -5.387 1.00 98.12 170 GLN A CA 1
ATOM 1323 C C . GLN A 1 170 ? -14.806 -3.161 -4.023 1.00 98.12 170 GLN A C 1
ATOM 1325 O O . GLN A 1 170 ? -14.166 -2.196 -3.613 1.00 98.12 170 GLN A O 1
ATOM 1330 N N . ASN A 1 171 ? -15.764 -3.733 -3.290 1.00 97.94 171 ASN A N 1
ATOM 1331 C CA . ASN A 1 171 ? -16.135 -3.264 -1.955 1.00 97.94 171 ASN A CA 1
ATOM 1332 C C . ASN A 1 171 ? -14.976 -3.386 -0.952 1.00 97.94 171 ASN A C 1
ATOM 1334 O O . ASN A 1 171 ? -14.790 -2.495 -0.128 1.00 97.94 171 ASN A O 1
ATOM 1338 N N . GLN A 1 172 ? -14.165 -4.445 -1.040 1.00 97.94 172 GLN A N 1
ATOM 1339 C CA . GLN A 1 172 ? -12.996 -4.624 -0.182 1.00 97.94 172 GLN A CA 1
ATOM 1340 C C . GLN A 1 172 ? -11.898 -3.612 -0.510 1.00 97.94 172 GLN A C 1
ATOM 1342 O O . GLN A 1 172 ? -11.239 -3.115 0.405 1.00 97.94 172 GLN A O 1
ATOM 1347 N N . LEU A 1 173 ? -11.719 -3.294 -1.797 1.00 98.25 173 LEU A N 1
ATOM 1348 C CA . LEU A 1 173 ? -10.787 -2.262 -2.250 1.00 98.25 173 LEU A CA 1
ATOM 1349 C C . LEU A 1 173 ? -11.220 -0.872 -1.773 1.00 98.25 173 LEU A C 1
ATOM 1351 O O . LEU A 1 173 ? -10.395 -0.132 -1.243 1.00 98.25 173 LEU A O 1
ATOM 1355 N N . ILE A 1 174 ? -12.503 -0.531 -1.910 1.00 98.31 174 ILE A N 1
ATOM 1356 C CA . ILE A 1 174 ? -13.051 0.750 -1.442 1.00 98.31 174 ILE A CA 1
ATOM 1357 C C . ILE A 1 174 ? -12.902 0.868 0.076 1.00 98.31 174 ILE A C 1
ATOM 1359 O O . ILE A 1 174 ? -12.340 1.853 0.543 1.00 98.31 174 ILE A O 1
ATOM 1363 N N . ALA A 1 175 ? -13.289 -0.162 0.837 1.00 98.19 175 ALA A N 1
ATOM 1364 C CA . ALA A 1 175 ? -13.142 -0.166 2.293 1.00 98.19 175 ALA A CA 1
ATOM 1365 C C . ALA A 1 175 ? -11.677 0.010 2.731 1.00 98.19 175 ALA A C 1
ATOM 1367 O O . ALA A 1 175 ? -11.396 0.679 3.720 1.00 98.19 175 ALA A O 1
ATOM 1368 N N . LEU A 1 176 ? -10.725 -0.566 1.989 1.00 98.38 176 LEU A N 1
ATOM 1369 C CA . LEU A 1 176 ? -9.299 -0.348 2.228 1.00 98.38 176 LEU A CA 1
ATOM 1370 C C . LEU A 1 176 ? -8.876 1.099 1.930 1.00 98.38 176 LEU A C 1
ATOM 1372 O O . LEU A 1 176 ? -8.125 1.686 2.706 1.00 98.38 176 LEU A O 1
ATOM 1376 N N . ALA A 1 177 ? -9.333 1.670 0.815 1.00 98.31 177 ALA A N 1
ATOM 1377 C CA . ALA A 1 177 ? -8.996 3.034 0.421 1.00 98.31 177 ALA A CA 1
ATOM 1378 C C . ALA A 1 177 ? -9.598 4.086 1.368 1.00 98.31 177 ALA A C 1
ATOM 1380 O O . ALA A 1 177 ? -8.946 5.087 1.657 1.00 98.31 177 ALA A O 1
ATOM 1381 N N . GLU A 1 178 ? -10.795 3.840 1.903 1.00 98.00 178 GLU A N 1
ATOM 1382 C CA . GLU A 1 178 ? -11.448 4.698 2.897 1.00 98.00 178 GLU A CA 1
ATOM 1383 C C . GLU A 1 178 ? -10.619 4.855 4.174 1.00 98.00 178 GLU A C 1
ATOM 1385 O O . GLU A 1 178 ? -10.518 5.973 4.676 1.00 98.00 178 GLU A O 1
ATOM 1390 N N . LEU A 1 179 ? -9.953 3.789 4.644 1.00 98.00 179 LEU A N 1
ATOM 1391 C CA . LEU A 1 179 ? -9.064 3.869 5.812 1.00 98.00 179 LEU A CA 1
ATOM 1392 C C . LEU A 1 179 ? -7.954 4.908 5.613 1.00 98.00 179 LEU A C 1
ATOM 1394 O O . LEU A 1 179 ? -7.634 5.635 6.544 1.00 98.00 179 LEU A O 1
ATOM 1398 N N . TYR A 1 180 ? -7.384 4.996 4.407 1.00 98.38 180 TYR A N 1
ATOM 1399 C CA . TYR A 1 180 ? -6.352 5.986 4.077 1.00 98.38 180 TYR A CA 1
ATOM 1400 C C . TYR A 1 180 ? -6.913 7.382 3.784 1.00 98.38 180 TYR A C 1
ATOM 1402 O O . TYR A 1 180 ? -6.184 8.367 3.885 1.00 98.38 180 TYR A O 1
ATOM 1410 N N . ALA A 1 181 ? -8.172 7.471 3.359 1.00 97.81 181 ALA A N 1
ATOM 1411 C CA . ALA A 1 181 ? -8.783 8.711 2.900 1.00 97.81 181 ALA A CA 1
ATOM 1412 C C . ALA A 1 181 ? -9.473 9.502 4.028 1.00 97.81 181 ALA A C 1
ATOM 1414 O O . ALA A 1 181 ? -9.756 10.690 3.857 1.00 97.81 181 ALA A O 1
ATOM 1415 N N . ASP A 1 182 ? -9.777 8.878 5.168 1.00 97.19 182 ASP A N 1
ATOM 1416 C CA . ASP A 1 182 ? -10.349 9.572 6.324 1.00 97.19 182 ASP A CA 1
ATOM 1417 C C . ASP A 1 182 ? -9.254 10.289 7.145 1.00 97.19 182 ASP A C 1
ATOM 1419 O O . ASP A 1 182 ? -8.411 9.625 7.750 1.00 97.19 182 ASP A O 1
ATOM 1423 N N . PRO A 1 183 ? -9.266 11.636 7.233 1.00 95.94 183 PRO A N 1
ATOM 1424 C CA . PRO A 1 183 ? -8.263 12.387 7.991 1.00 95.94 183 PRO A CA 1
ATOM 1425 C C . PRO A 1 183 ? -8.313 12.149 9.509 1.00 95.94 183 PRO A C 1
ATOM 1427 O O . PRO A 1 183 ? -7.393 12.560 10.213 1.00 95.94 183 PRO A O 1
ATOM 1430 N N . ASN A 1 184 ? -9.374 11.525 10.031 1.00 97.06 184 ASN A N 1
ATOM 1431 C CA . ASN A 1 184 ? -9.514 11.243 11.461 1.00 97.06 184 ASN A CA 1
ATOM 1432 C C . ASN A 1 184 ? -8.991 9.857 11.858 1.00 97.06 184 ASN A C 1
ATOM 1434 O O . ASN A 1 184 ? -8.948 9.554 13.048 1.00 97.06 184 ASN A O 1
ATOM 1438 N N . VAL A 1 185 ? -8.615 9.015 10.891 1.00 97.81 185 VAL A N 1
ATOM 1439 C CA . VAL A 1 185 ? -8.148 7.649 11.142 1.00 97.81 185 VAL A CA 1
ATOM 1440 C C . VAL A 1 185 ? -6.624 7.624 11.156 1.00 97.81 185 VAL A C 1
ATOM 1442 O O . VAL A 1 185 ? -5.968 7.904 10.153 1.00 97.81 185 VAL A O 1
ATOM 1445 N N . LYS A 1 186 ? -6.027 7.236 12.287 1.00 98.44 186 LYS A N 1
ATOM 1446 C CA . LYS A 1 186 ? -4.578 7.002 12.367 1.00 98.44 186 LYS A CA 1
ATOM 1447 C C . LYS A 1 186 ? -4.233 5.634 11.784 1.00 98.44 186 LYS A C 1
ATOM 1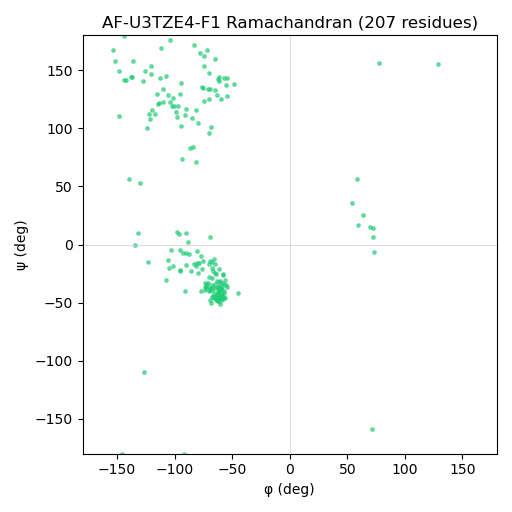449 O O . LYS A 1 186 ? -4.465 4.605 12.423 1.00 98.44 186 LYS A O 1
ATOM 1454 N N . VAL A 1 187 ? -3.670 5.621 10.578 1.00 98.56 187 VAL A N 1
ATOM 1455 C CA . VAL A 1 187 ? -3.319 4.387 9.859 1.00 98.56 187 VAL A CA 1
ATOM 1456 C C . VAL A 1 187 ? -1.857 4.008 10.080 1.00 98.56 187 VAL A C 1
ATOM 1458 O O . VAL A 1 187 ? -0.956 4.797 9.806 1.00 98.56 187 VAL A O 1
ATOM 1461 N N . VAL A 1 188 ? -1.611 2.754 10.462 1.00 98.44 188 VAL A N 1
ATOM 1462 C CA . VAL A 1 188 ? -0.277 2.139 10.447 1.00 98.44 188 VAL A CA 1
ATOM 1463 C C . VAL A 1 188 ? -0.217 1.080 9.348 1.00 98.44 188 VAL A C 1
ATOM 1465 O O . VAL A 1 188 ? -1.004 0.133 9.321 1.00 98.44 188 VAL A O 1
ATOM 1468 N N . SER A 1 189 ? 0.734 1.235 8.425 1.00 98.38 189 SER A N 1
ATOM 1469 C CA . SER A 1 189 ? 0.942 0.307 7.306 1.00 98.38 189 SER A CA 1
ATOM 1470 C C . SER A 1 189 ? 2.162 -0.577 7.552 1.00 98.38 189 SER A C 1
ATOM 1472 O O . SER A 1 189 ? 3.272 -0.072 7.696 1.00 98.38 189 SER A O 1
ATOM 1474 N N . TYR A 1 190 ? 1.978 -1.897 7.539 1.00 98.00 190 TYR A N 1
ATOM 1475 C CA . TYR A 1 190 ? 3.046 -2.877 7.733 1.00 98.00 190 TYR A CA 1
ATOM 1476 C C . TYR A 1 190 ? 3.310 -3.693 6.473 1.00 98.00 190 TYR A C 1
ATOM 1478 O O . TYR A 1 190 ? 2.457 -4.446 6.010 1.00 98.00 190 TYR A O 1
ATOM 1486 N N . TRP A 1 191 ? 4.543 -3.659 5.977 1.00 96.44 191 TRP A N 1
ATOM 1487 C CA . TRP A 1 191 ? 5.024 -4.540 4.913 1.00 96.44 191 TRP A CA 1
ATOM 1488 C C . TRP A 1 191 ? 6.291 -5.272 5.366 1.00 96.44 191 TRP A C 1
ATOM 1490 O O . TRP A 1 191 ? 7.092 -4.745 6.137 1.00 96.44 191 TRP A O 1
ATOM 1500 N N . THR A 1 192 ? 6.496 -6.491 4.864 1.00 92.50 192 THR A N 1
ATOM 1501 C CA . THR A 1 192 ? 7.697 -7.284 5.168 1.00 92.50 192 THR A CA 1
ATOM 1502 C C . THR A 1 192 ? 8.388 -7.737 3.881 1.00 92.50 192 THR A C 1
ATOM 1504 O O . THR A 1 192 ? 8.980 -6.913 3.185 1.00 92.50 192 THR A O 1
ATOM 1507 N N . MET A 1 193 ? 8.346 -9.033 3.550 1.00 88.62 193 MET A N 1
ATOM 1508 C CA . MET A 1 193 ? 8.980 -9.569 2.345 1.00 88.62 193 MET A CA 1
ATOM 1509 C C . MET A 1 193 ? 8.090 -9.471 1.107 1.00 88.62 193 MET A C 1
ATOM 1511 O O . MET A 1 193 ? 8.641 -9.394 0.015 1.00 88.62 193 MET A O 1
ATOM 1515 N N . GLY A 1 194 ? 6.762 -9.374 1.262 1.00 81.06 194 GLY A N 1
ATOM 1516 C CA . GLY A 1 194 ? 5.830 -9.218 0.135 1.00 81.06 194 GLY A CA 1
ATOM 1517 C C . GLY A 1 194 ? 6.148 -8.017 -0.766 1.00 81.06 194 GLY A C 1
ATOM 1518 O O . GLY A 1 194 ? 6.046 -8.124 -1.978 1.00 81.06 194 GLY A O 1
ATOM 1519 N N . PHE A 1 195 ? 6.647 -6.914 -0.193 1.00 81.50 195 PHE A N 1
ATOM 1520 C CA . PHE A 1 195 ? 7.068 -5.711 -0.932 1.00 81.50 195 PHE A CA 1
ATOM 1521 C C . PHE A 1 195 ? 8.579 -5.650 -1.259 1.00 81.50 195 PHE A C 1
ATOM 1523 O O . PHE A 1 195 ? 9.023 -4.698 -1.912 1.00 81.50 195 PHE A O 1
ATOM 1530 N N . LYS A 1 196 ? 9.389 -6.615 -0.787 1.00 63.84 196 LYS A N 1
ATOM 1531 C CA . LYS A 1 196 ? 10.869 -6.661 -0.909 1.00 63.84 196 LYS A CA 1
ATOM 1532 C C . LYS A 1 196 ? 11.308 -7.683 -2.010 1.00 63.84 196 LYS A C 1
ATOM 1534 O O . LYS A 1 196 ? 10.450 -8.278 -2.651 1.00 63.84 196 LYS A O 1
ATOM 1539 N N . PRO A 1 197 ? 12.612 -7.837 -2.352 1.00 46.47 197 PRO A N 1
ATOM 1540 C CA . PRO A 1 197 ? 13.142 -7.945 -3.728 1.00 46.47 197 PRO A CA 1
ATOM 1541 C C . PRO A 1 197 ? 12.834 -9.216 -4.545 1.00 46.47 197 PRO A C 1
ATOM 1543 O O . PRO A 1 197 ? 13.326 -9.321 -5.660 1.00 46.47 197 PRO A O 1
ATOM 1546 N N . ALA A 1 198 ? 12.004 -10.150 -4.072 1.00 44.62 198 ALA A N 1
ATOM 1547 C CA . ALA A 1 198 ? 11.388 -11.122 -4.988 1.00 44.62 198 ALA A CA 1
ATOM 1548 C C . ALA A 1 198 ? 10.351 -10.450 -5.917 1.00 44.62 198 ALA A C 1
ATOM 1550 O O . ALA A 1 198 ? 9.940 -11.018 -6.924 1.00 44.62 198 ALA A O 1
ATOM 1551 N N . HIS A 1 199 ? 9.951 -9.219 -5.590 1.00 53.97 199 HIS A N 1
ATOM 1552 C CA . HIS A 1 199 ? 8.993 -8.434 -6.346 1.00 53.97 199 HIS A CA 1
ATOM 1553 C C . HIS A 1 199 ? 9.672 -7.639 -7.472 1.00 53.97 199 HIS A C 1
ATOM 1555 O O . HIS A 1 199 ? 9.953 -6.446 -7.324 1.00 53.97 199 HIS A O 1
ATOM 1561 N N . ALA A 1 200 ? 9.915 -8.267 -8.625 1.00 60.12 200 ALA A N 1
ATOM 1562 C CA . ALA A 1 200 ? 10.125 -7.490 -9.846 1.00 60.12 200 ALA A CA 1
ATOM 1563 C C . ALA A 1 200 ? 8.859 -6.652 -10.085 1.00 60.12 200 ALA A C 1
ATOM 1565 O O . ALA A 1 200 ? 7.750 -7.179 -10.046 1.00 60.12 200 ALA A O 1
ATOM 1566 N N . ARG A 1 201 ? 8.975 -5.331 -10.226 1.00 62.69 201 ARG A N 1
ATOM 1567 C CA . ARG A 1 201 ? 7.808 -4.442 -10.353 1.00 62.69 201 ARG A CA 1
ATOM 1568 C C . ARG A 1 201 ? 7.581 -4.113 -11.824 1.00 62.69 201 ARG A C 1
ATOM 1570 O O . ARG A 1 201 ? 8.404 -3.436 -12.429 1.00 62.69 201 ARG A O 1
ATOM 1577 N N . ARG A 1 202 ? 6.460 -4.571 -12.386 1.00 51.19 202 ARG A N 1
ATOM 1578 C CA . ARG A 1 202 ? 5.993 -4.177 -13.720 1.00 51.19 202 ARG A CA 1
ATOM 1579 C C . ARG A 1 202 ? 5.103 -2.945 -13.554 1.00 51.19 202 ARG A C 1
ATOM 1581 O O . ARG A 1 202 ? 4.081 -3.018 -12.882 1.00 51.19 202 ARG A O 1
ATOM 1588 N N . VAL A 1 203 ? 5.501 -1.810 -14.121 1.00 35.59 203 VAL A N 1
ATOM 1589 C CA . VAL A 1 203 ? 4.665 -0.600 -14.181 1.00 35.59 203 VAL A CA 1
ATOM 1590 C C . VAL A 1 203 ? 4.396 -0.314 -15.657 1.00 35.59 203 VAL A C 1
ATOM 1592 O O . VAL A 1 203 ? 5.336 -0.007 -16.387 1.00 35.59 203 VAL A O 1
ATOM 1595 N N . GLY A 1 204 ? 3.140 -0.457 -16.093 1.00 36.38 204 GLY A N 1
ATOM 1596 C CA . GLY A 1 204 ? 2.693 -0.214 -17.474 1.00 36.38 204 GLY A CA 1
ATOM 1597 C C . GLY A 1 204 ? 1.893 -1.368 -18.096 1.00 36.38 204 GLY A C 1
ATOM 1598 O O . GLY A 1 204 ? 2.023 -2.523 -17.688 1.00 36.38 204 GLY A O 1
ATOM 1599 N N . GLU A 1 205 ? 1.058 -1.044 -19.090 1.00 32.16 205 GLU A N 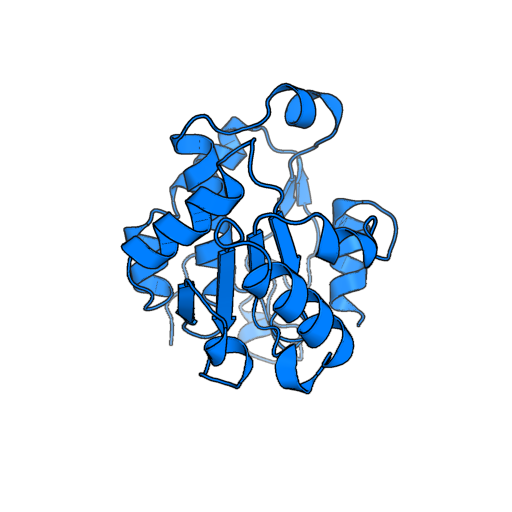1
ATOM 1600 C CA . GLU A 1 205 ? 0.297 -2.011 -19.890 1.00 32.16 205 GLU A CA 1
ATOM 1601 C C . GLU A 1 205 ? 1.237 -2.828 -20.777 1.00 32.16 205 GLU A C 1
ATOM 1603 O O . GLU A 1 205 ? 1.683 -2.385 -21.834 1.00 32.16 205 GLU A O 1
ATOM 1608 N N . GLN A 1 206 ? 1.532 -4.050 -20.357 1.00 33.47 206 GLN A N 1
ATOM 1609 C CA . GLN A 1 206 ? 1.937 -5.097 -21.279 1.00 33.47 206 GLN A CA 1
ATOM 1610 C C . GLN A 1 206 ? 1.244 -6.401 -20.892 1.00 33.47 206 GLN A C 1
ATOM 1612 O O . GLN A 1 206 ? 1.052 -6.646 -19.697 1.00 33.47 206 GLN A O 1
ATOM 1617 N N . PRO A 1 207 ? 0.866 -7.230 -21.880 1.00 28.00 207 PRO A N 1
ATOM 1618 C CA . PRO A 1 207 ? 0.037 -8.402 -21.654 1.00 28.00 207 PRO A CA 1
ATOM 1619 C C . PRO A 1 207 ? 0.654 -9.322 -20.599 1.00 28.00 207 PRO A C 1
ATOM 1621 O O . PRO A 1 207 ? 1.876 -9.518 -20.528 1.00 28.00 207 PRO A O 1
ATOM 1624 N N . VAL A 1 208 ? -0.219 -9.817 -19.727 1.00 32.25 208 VAL A N 1
ATOM 1625 C CA . VAL A 1 208 ? 0.036 -10.969 -18.864 1.00 32.25 208 VAL A CA 1
ATOM 1626 C C . VAL A 1 208 ? 0.240 -12.159 -19.805 1.00 32.25 208 VAL A C 1
ATOM 1628 O O . VAL A 1 208 ? -0.543 -12.316 -20.743 1.00 32.25 208 VAL A O 1
ATOM 1631 N N . LEU A 1 209 ? 1.338 -12.899 -19.629 1.00 29.03 209 LEU A N 1
ATOM 1632 C CA . LEU A 1 209 ? 1.558 -14.163 -20.340 1.00 29.03 209 LEU A CA 1
ATOM 1633 C C . LEU A 1 209 ? 0.517 -15.198 -19.913 1.00 29.03 209 LEU A C 1
ATOM 1635 O O . LEU A 1 209 ? 0.220 -15.235 -18.697 1.00 29.03 209 LEU A O 1
#